Protein 4HTY (pdb70)

Foldseek 3Di:
DQVPDDPQDFQDCVLADDAAFAWFWDWLFIAGPVRHGFFFEFAEEEALLVCVVVVNLDLVLVVVRVVLVGQEYEHAHAVQSCVVCDVRSSVVSVSNVCSSSNVSNHAYEYEPEFAEAQVVFHPDPRRTDHLVVLLSVLLVVLQRCAPRRSPAEYESYQFYEHPVQVRHDADVVNLLVSVLVSVVSNCVRHVSHEYEYADYPGRAACVVCVVPPRPDGRYAYEHQCEQQPDDPVPLVVSCVGPLCSNGHAYEHAEYAADDPPDAPDDPPRHDPPVCLVVVVVSCVVNSHHYYYPHPACHDPPHQAPDPVPSHGDNVVSSSVVSPPRD

Structure (mmCIF, N/CA/C/O backbone):
data_4HTY
#
_entry.id   4HTY
#
_cell.length_a   137.771
_cell.length_b   137.771
_cell.length_c   137.771
_cell.angle_alpha   90.00
_cell.angle_beta   90.00
_cell.angle_gamma   90.00
#
_symmetry.space_group_name_H-M   'P 21 3'
#
loop_
_entity.id
_entity.type
_entity.pdbx_description
1 polymer Cellulase
2 non-polymer GLYCEROL
3 water water
#
loop_
_atom_site.group_PDB
_atom_site.id
_atom_site.type_symbol
_atom_site.label_atom_id
_atom_site.label_alt_id
_atom_site.label_comp_id
_atom_site.label_asym_id
_atom_site.label_entity_id
_atom_site.label_seq_id
_atom_site.pdbx_PDB_ins_code
_atom_site.Cartn_x
_atom_site.Cartn_y
_atom_site.Cartn_z
_atom_site.occupancy
_atom_site.B_iso_or_equiv
_atom_site.auth_seq_id
_atom_site.auth_comp_id
_atom_site.auth_asym_id
_atom_site.auth_atom_id
_atom_site.pdbx_PDB_model_num
ATOM 1 N N . GLY A 1 30 ? 100.702 44.971 104.734 1.00 75.28 34 GLY A N 1
ATOM 2 C CA . GLY A 1 30 ? 100.365 45.933 103.627 1.00 70.27 34 GLY A CA 1
ATOM 3 C C . GLY A 1 30 ? 100.858 47.396 103.854 1.00 68.83 34 GLY A C 1
ATOM 4 O O . GLY A 1 30 ? 102.032 47.756 103.603 1.00 69.53 34 GLY A O 1
ATOM 5 N N . TRP A 1 31 ? 99.924 48.277 104.269 1.00 63.48 35 TRP A N 1
ATOM 6 C CA . TRP A 1 31 ? 100.178 49.713 104.355 1.00 59.97 35 TRP A CA 1
ATOM 7 C C . TRP A 1 31 ? 101.216 50.003 105.467 1.00 61.63 35 TRP A C 1
ATOM 8 O O . TRP A 1 31 ? 101.968 50.980 105.362 1.00 61.82 35 TRP A O 1
ATOM 19 N N . TRP A 1 32 ? 101.219 49.138 106.507 1.00 60.71 36 TRP A N 1
ATOM 20 C CA . TRP A 1 32 ? 102.054 49.298 107.710 1.00 67.17 36 TRP A CA 1
ATOM 21 C C . TRP A 1 32 ? 103.512 48.835 107.446 1.00 69.45 36 TRP A C 1
ATOM 22 O O . TRP A 1 32 ? 104.372 49.077 108.299 1.00 71.29 36 TRP A O 1
ATOM 33 N N . ASN A 1 33 ? 103.764 48.222 106.275 1.00 70.35 37 ASN A N 1
ATOM 34 C CA . ASN A 1 33 ? 105.081 47.710 105.808 1.00 75.12 37 ASN A CA 1
ATOM 35 C C . ASN A 1 33 ? 105.761 48.492 104.721 1.00 76.80 37 ASN A C 1
ATOM 36 O O . ASN A 1 33 ? 106.850 48.141 104.332 1.00 78.46 37 ASN A O 1
ATOM 41 N N . ALA A 1 34 ? 105.074 49.476 104.149 1.00 77.37 38 ALA A N 1
ATOM 42 C CA . ALA A 1 34 ? 105.603 50.262 103.071 1.00 79.38 38 ALA A CA 1
ATOM 43 C C . ALA A 1 34 ? 106.824 51.071 103.606 1.00 81.51 38 ALA A C 1
ATOM 44 O O . ALA A 1 34 ? 106.854 51.438 104.818 1.00 81.39 38 ALA A O 1
ATOM 46 N N . SER A 1 35 ? 107.816 51.317 102.744 1.00 83.91 39 SER A N 1
ATOM 47 C CA . SER A 1 35 ? 108.601 52.609 102.861 1.00 87.24 39 SER A CA 1
ATOM 48 C C . SER A 1 35 ? 109.441 53.025 101.638 1.00 86.96 39 SER A C 1
ATOM 49 O O . SER A 1 35 ? 109.267 52.453 100.528 1.00 87.44 39 SER A O 1
ATOM 5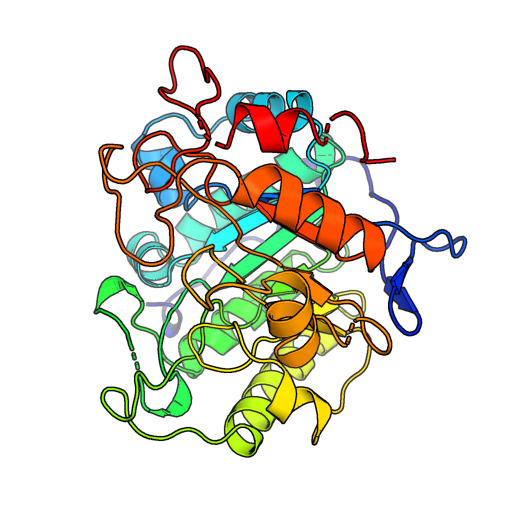2 N N . ASP A 1 36 ? 110.295 54.055 101.836 1.00 86.61 40 ASP A N 1
ATOM 53 C CA . ASP A 1 36 ? 111.029 54.689 100.721 1.00 85.30 40 ASP A CA 1
ATOM 54 C C . ASP A 1 36 ? 109.952 55.064 99.641 1.00 81.79 40 ASP A C 1
ATOM 55 O O . ASP A 1 36 ? 110.017 54.661 98.440 1.00 80.54 40 ASP A O 1
ATOM 57 N N . ILE A 1 37 ? 108.932 55.804 100.097 1.00 77.89 41 ILE A N 1
ATOM 58 C CA . ILE A 1 37 ? 107.986 56.347 99.108 1.00 73.25 41 ILE A CA 1
ATOM 59 C C . ILE A 1 37 ? 108.505 57.716 98.709 1.00 71.98 41 ILE A C 1
ATOM 60 O O . ILE A 1 37 ? 108.571 58.601 99.551 1.00 69.03 41 ILE A O 1
ATOM 65 N N . PRO A 1 38 ? 108.880 57.884 97.435 1.00 71.50 42 PRO A N 1
ATOM 66 C CA . PRO A 1 38 ? 109.371 59.208 96.962 1.00 72.59 42 PRO A CA 1
ATOM 67 C C . PRO A 1 38 ? 108.226 60.299 97.056 1.00 70.64 42 PRO A C 1
ATOM 68 O O . PRO A 1 38 ? 107.021 59.943 97.106 1.00 70.10 42 PRO A O 1
ATOM 72 N N . ALA A 1 39 ? 108.589 61.572 97.212 1.00 69.23 43 ALA A N 1
ATOM 73 C CA . ALA A 1 39 ? 107.594 62.686 97.258 1.00 67.93 43 ALA A CA 1
ATOM 74 C C . ALA A 1 39 ? 106.974 62.857 95.848 1.00 64.04 43 ALA A C 1
ATOM 75 O O . ALA A 1 39 ? 107.559 62.418 94.847 1.00 63.32 43 ALA A O 1
ATOM 77 N N . PHE A 1 40 ? 105.843 63.552 95.766 1.00 60.54 44 PHE A N 1
ATOM 78 C CA . PHE A 1 40 ? 105.280 63.858 94.474 1.00 58.29 44 PHE A CA 1
ATOM 79 C C . PHE A 1 40 ? 106.323 64.597 93.565 1.00 60.39 44 PHE A C 1
ATOM 80 O O . PHE A 1 40 ? 106.968 65.594 93.979 1.00 61.14 44 PHE A O 1
ATOM 88 N N . ASP A 1 41 ? 106.485 64.124 92.340 1.00 59.45 45 ASP A N 1
ATOM 89 C CA . ASP A 1 41 ? 107.438 64.790 91.434 1.00 61.46 45 ASP A CA 1
ATOM 90 C C . ASP A 1 41 ? 106.829 66.135 90.838 1.00 60.26 45 ASP A C 1
ATOM 91 O O . ASP A 1 41 ? 105.987 66.097 89.883 1.00 56.67 45 ASP A O 1
ATOM 96 N N . LYS A 1 42 ? 107.271 67.272 91.378 1.00 61.60 46 LYS A N 1
ATOM 97 C CA . LYS A 1 42 ? 106.726 68.581 91.050 1.00 65.46 46 LYS A CA 1
ATOM 98 C C . LYS A 1 42 ? 106.951 68.974 89.578 1.00 66.40 46 LYS A C 1
ATOM 99 O O . LYS A 1 42 ? 106.223 69.827 89.037 1.00 64.49 46 LYS A O 1
ATOM 105 N N . SER A 1 43 ? 107.911 68.351 88.900 1.00 65.90 47 SER A N 1
ATOM 106 C CA . SER A 1 43 ? 108.096 68.751 87.505 1.00 68.56 47 SER A CA 1
ATOM 107 C C . SER A 1 43 ? 106.999 68.122 86.600 1.00 67.17 47 SER A C 1
ATOM 108 O O . SER A 1 43 ? 106.940 68.421 85.416 1.00 66.06 47 SER A O 1
ATOM 111 N N . LYS A 1 44 ? 106.127 67.264 87.147 1.00 64.49 48 LYS A N 1
ATOM 112 C CA . LYS A 1 44 ? 105.040 66.704 86.315 1.00 63.72 48 LYS A CA 1
ATOM 113 C C . LYS A 1 44 ? 103.866 67.736 86.201 1.00 60.84 48 LYS A C 1
ATOM 114 O O . LYS A 1 44 ? 102.908 67.509 85.461 1.00 59.03 48 LYS A O 1
ATOM 120 N N . ILE A 1 45 ? 103.959 68.825 86.969 1.00 57.72 49 ILE A N 1
ATOM 121 C CA . ILE A 1 45 ? 102.909 69.820 87.061 1.00 59.13 49 ILE A CA 1
ATOM 122 C C . ILE A 1 45 ? 103.417 71.245 86.673 1.00 61.59 49 ILE A C 1
ATOM 123 O O . ILE A 1 45 ? 104.478 71.654 87.116 1.00 61.95 49 ILE A O 1
ATOM 128 N N . THR A 1 46 ? 102.690 71.988 85.870 1.00 58.42 50 THR A N 1
ATOM 129 C CA . THR A 1 46 ? 103.283 73.238 85.485 1.00 61.78 50 THR A CA 1
ATOM 130 C C . THR A 1 46 ? 102.325 74.397 85.647 1.00 59.58 50 THR A C 1
ATOM 131 O O . THR A 1 46 ? 102.618 75.454 85.070 1.00 60.15 50 THR A O 1
ATOM 135 N N . ARG A 1 47 ? 101.166 74.197 86.293 1.00 51.46 51 ARG A N 1
ATOM 136 C CA . ARG A 1 47 ? 100.232 75.292 86.435 1.00 50.40 51 ARG A CA 1
ATOM 137 C C . ARG A 1 47 ? 99.479 74.977 87.744 1.00 48.26 51 ARG A C 1
ATOM 138 O O . ARG A 1 47 ? 99.486 73.789 88.250 1.00 42.60 51 ARG A O 1
ATOM 146 N N . GLN A 1 48 ? 98.864 76.013 88.278 1.00 47.19 52 GLN A N 1
ATOM 147 C CA . GLN A 1 48 ? 98.086 75.877 89.523 1.00 45.67 52 GLN A CA 1
ATOM 148 C C . GLN A 1 48 ? 96.666 76.249 89.148 1.00 45.38 52 GLN A C 1
ATOM 149 O O . GLN A 1 48 ? 96.456 77.319 88.626 1.00 44.70 52 GLN A O 1
ATOM 155 N N . LEU A 1 49 ? 95.664 75.386 89.363 1.00 39.71 53 LEU A N 1
ATOM 156 C CA . LEU A 1 49 ? 94.282 75.823 89.163 1.00 40.03 53 LEU A CA 1
ATOM 157 C C . LEU A 1 49 ? 93.851 76.782 90.297 1.00 38.31 53 LEU A C 1
ATOM 158 O O . LEU A 1 49 ? 94.451 76.768 91.365 1.00 41.06 53 LEU A O 1
ATOM 163 N N . PRO A 1 50 ? 92.814 77.589 90.080 1.00 39.80 54 PRO A N 1
ATOM 164 C CA . PRO A 1 50 ? 92.230 78.422 91.167 1.00 40.71 54 PRO A CA 1
ATOM 165 C C . PRO A 1 50 ? 91.801 77.536 92.352 1.00 40.74 54 PRO A C 1
ATOM 166 O O . PRO A 1 50 ? 91.244 76.399 92.187 1.00 36.29 54 PRO A O 1
ATOM 170 N N . LEU A 1 51 ? 92.063 78.082 93.522 1.00 39.80 55 LEU A N 1
ATOM 171 C CA . LEU A 1 51 ? 91.754 77.457 94.816 1.00 42.40 55 LEU A CA 1
ATOM 172 C C . LEU A 1 51 ? 90.209 77.469 94.974 1.00 41.97 55 LEU A C 1
ATOM 173 O O . LEU A 1 51 ? 89.550 78.469 94.674 1.00 41.05 55 LEU A O 1
ATOM 178 N N . ILE A 1 52 ? 89.620 76.344 95.377 1.00 37.27 56 ILE A N 1
ATOM 179 C CA . ILE A 1 52 ? 88.183 76.317 95.563 1.00 36.96 56 ILE A CA 1
ATOM 180 C C . ILE A 1 52 ? 87.972 76.277 97.090 1.00 37.96 56 ILE A C 1
ATOM 181 O O . ILE A 1 52 ? 88.719 75.539 97.834 1.00 35.39 56 ILE A O 1
ATOM 186 N N . LYS A 1 53 ? 86.969 76.958 97.592 1.00 36.01 57 LYS A N 1
ATOM 187 C CA . LYS A 1 53 ? 86.626 76.771 98.998 1.00 37.44 57 LYS A CA 1
ATOM 188 C C . LYS A 1 53 ? 85.098 76.744 99.176 1.00 37.25 57 LYS A C 1
ATOM 189 O O . LYS A 1 53 ? 84.358 77.011 98.211 1.00 36.66 57 LYS A O 1
ATOM 195 N N . VAL A 1 54 ? 84.637 76.342 100.357 1.00 36.00 58 VAL A N 1
ATOM 196 C CA . VAL A 1 54 ? 83.217 76.360 100.627 1.00 37.43 58 VAL A CA 1
ATOM 197 C C . VAL A 1 54 ? 82.884 77.771 101.227 1.00 40.87 58 VAL A C 1
ATOM 198 O O . VAL A 1 54 ? 83.542 78.234 102.109 1.00 39.98 58 VAL A O 1
ATOM 202 N N . GLU A 1 55 ? 81.813 78.393 100.775 1.00 40.86 59 GLU A N 1
ATOM 203 C CA . GLU A 1 55 ? 81.301 79.643 101.464 1.00 46.49 59 GLU A CA 1
ATOM 204 C C . GLU A 1 55 ? 79.815 79.383 101.628 1.00 44.15 59 GLU A C 1
ATOM 205 O O . GLU A 1 55 ? 79.086 79.265 100.590 1.00 45.29 59 GLU A O 1
ATOM 211 N N . GLY A 1 56 ? 79.358 79.185 102.859 1.00 45.54 60 GLY A N 1
ATOM 212 C CA . GLY A 1 56 ? 77.898 78.887 103.157 1.00 45.89 60 GLY A CA 1
ATOM 213 C C . GLY A 1 56 ? 77.501 77.617 102.351 1.00 43.92 60 GLY A C 1
ATOM 214 O O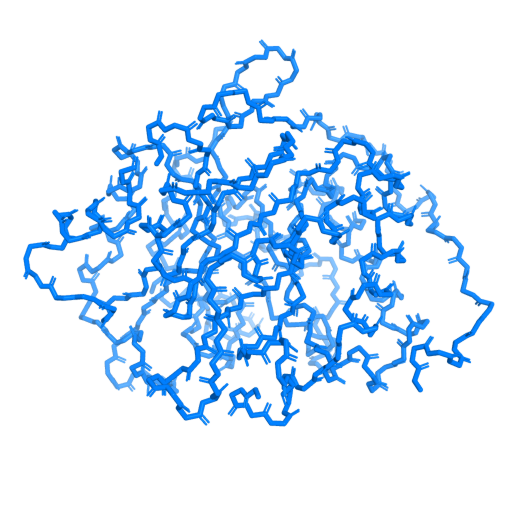 . GLY A 1 56 ? 78.129 76.525 102.569 1.00 44.32 60 GLY A O 1
ATOM 215 N N . ASN A 1 57 ? 76.502 77.681 101.486 1.00 41.03 61 ASN A N 1
ATOM 216 C CA . ASN A 1 57 ? 76.108 76.503 100.755 1.00 39.81 61 ASN A CA 1
ATOM 217 C C . ASN A 1 57 ? 76.707 76.363 99.410 1.00 38.62 61 ASN A C 1
ATOM 218 O O . ASN A 1 57 ? 76.209 75.595 98.613 1.00 38.26 61 ASN A O 1
ATOM 223 N N . ARG A 1 58 ? 77.811 77.079 99.088 1.00 35.67 62 ARG A N 1
ATOM 224 C CA . ARG A 1 58 ? 78.260 76.928 97.677 1.00 36.06 62 ARG A CA 1
ATOM 225 C C . ARG A 1 58 ? 79.757 76.647 97.688 1.00 34.44 62 ARG A C 1
ATOM 226 O O . ARG A 1 58 ? 80.458 77.051 98.644 1.00 34.88 62 ARG A O 1
ATOM 234 N N . PHE A 1 59 ? 80.256 76.115 96.571 1.00 33.21 63 PHE A N 1
ATOM 235 C CA . PHE A 1 59 ? 81.695 76.198 96.307 1.00 34.69 63 PHE A CA 1
ATOM 236 C C . PHE A 1 59 ? 82.013 77.511 95.591 1.00 34.52 63 PHE A C 1
ATOM 237 O O . PHE A 1 59 ? 81.237 77.899 94.633 1.00 34.82 63 PHE A O 1
ATOM 245 N N . VAL A 1 60 ? 83.110 78.146 95.982 1.00 34.27 64 VAL A N 1
ATOM 246 C CA . VAL A 1 60 ? 83.461 79.372 95.305 1.00 38.56 64 VAL A CA 1
ATOM 247 C C . VAL A 1 60 ? 84.956 79.425 95.021 1.00 40.95 64 VAL A C 1
ATOM 248 O O . VAL A 1 60 ? 85.772 78.710 95.685 1.00 39.84 64 VAL A O 1
ATOM 252 N N . ASP A 1 61 ? 85.330 80.181 93.995 1.00 43.73 65 ASP A N 1
ATOM 253 C CA . ASP A 1 61 ? 86.740 80.445 93.723 1.00 49.33 65 ASP A CA 1
ATOM 254 C C . ASP A 1 61 ? 87.160 81.679 94.519 1.00 53.59 65 ASP A C 1
ATOM 255 O O . ASP A 1 61 ? 86.400 82.192 95.414 1.00 54.78 65 ASP A O 1
ATOM 260 N N . GLU A 1 62 ? 88.365 82.187 94.349 1.00 60.26 66 GLU A N 1
ATOM 261 C CA . GLU A 1 62 ? 88.782 83.163 95.415 1.00 67.88 66 GLU A CA 1
ATOM 262 C C . GLU A 1 62 ? 88.326 84.616 95.096 1.00 69.99 66 GLU A C 1
ATOM 263 O O . GLU A 1 62 ? 88.391 85.453 95.994 1.00 70.95 66 GLU A O 1
ATOM 269 N N . GLN A 1 63 ? 87.748 84.862 93.893 1.00 69.28 67 GLN A N 1
ATOM 270 C CA . GLN A 1 63 ? 86.880 86.076 93.725 1.00 69.53 67 GLN A CA 1
ATOM 271 C C . GLN A 1 63 ? 85.476 85.918 94.260 1.00 66.42 67 GLN A C 1
ATOM 272 O O . GLN A 1 63 ? 84.695 86.831 94.161 1.00 66.57 67 GLN A O 1
ATOM 278 N N . GLY A 1 64 ? 85.105 84.761 94.780 1.00 60.33 68 GLY A N 1
ATOM 279 C CA . GLY A 1 64 ? 83.768 84.681 95.317 1.00 55.12 68 GLY A CA 1
ATOM 280 C C . GLY A 1 64 ? 82.712 84.198 94.280 1.00 50.34 68 GLY A C 1
ATOM 281 O O . GLY A 1 64 ? 81.566 84.040 94.658 1.00 51.54 68 GLY A O 1
ATOM 282 N N . LYS A 1 65 ? 83.096 83.870 93.049 1.00 46.13 69 LYS A N 1
ATOM 283 C CA . LYS A 1 65 ? 82.176 83.337 92.031 1.00 47.92 69 LYS A CA 1
ATOM 284 C C . LYS A 1 65 ? 81.778 81.861 92.347 1.00 43.81 69 LYS A C 1
ATOM 285 O O .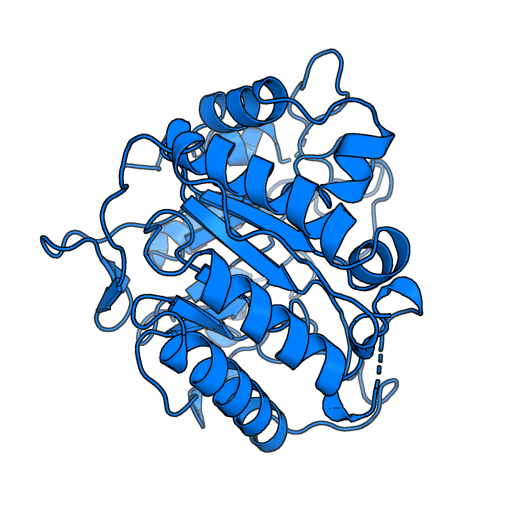 LYS A 1 65 ? 82.678 81.103 92.699 1.00 40.80 69 LYS A O 1
ATOM 291 N N . THR A 1 66 ? 80.504 81.531 92.289 1.00 38.75 70 THR A N 1
ATOM 292 C CA . THR A 1 66 ? 79.989 80.208 92.542 1.00 41.48 70 THR A CA 1
ATOM 293 C C . THR A 1 66 ? 80.462 79.268 91.488 1.00 41.51 70 THR A C 1
ATOM 294 O O . THR A 1 66 ? 80.382 79.664 90.310 1.00 39.28 70 THR A O 1
ATOM 298 N N . ILE A 1 67 ? 80.982 78.056 91.825 1.00 36.85 71 ILE A N 1
ATOM 299 C CA . ILE A 1 67 ? 81.297 77.117 90.764 1.00 39.09 71 ILE A CA 1
ATOM 300 C C . ILE A 1 67 ? 80.405 75.848 90.995 1.00 37.44 71 ILE A C 1
ATOM 301 O O . ILE A 1 67 ? 80.254 75.377 92.164 1.00 36.72 71 ILE A O 1
ATOM 306 N N . VAL A 1 68 ? 79.856 75.244 89.963 1.00 33.45 72 VAL A N 1
ATOM 307 C CA . VAL A 1 68 ? 79.087 74.022 90.135 1.00 34.49 72 VAL A CA 1
ATOM 308 C C . VAL A 1 68 ? 79.940 72.989 89.323 1.00 35.85 72 VAL A C 1
ATOM 309 O O . VAL A 1 68 ? 80.328 73.281 88.183 1.00 35.65 72 VAL A O 1
ATOM 313 N N . PHE A 1 69 ? 80.228 71.813 89.873 1.00 30.56 73 PHE A N 1
ATOM 314 C CA . PHE A 1 69 ? 81.065 70.826 89.169 1.00 29.87 73 PHE A CA 1
ATOM 315 C C . PHE A 1 69 ? 80.179 69.742 88.593 1.00 29.17 73 PHE A C 1
ATOM 316 O O . PHE A 1 69 ? 79.154 69.329 89.210 1.00 29.72 73 PHE A O 1
ATOM 324 N N . ARG A 1 70 ? 80.464 69.328 87.349 1.00 29.13 74 ARG A N 1
ATOM 325 C CA . ARG A 1 70 ? 79.695 68.233 86.795 1.00 29.64 74 ARG A CA 1
ATOM 326 C C . ARG A 1 70 ? 80.767 67.454 86.019 1.00 29.89 74 ARG A C 1
ATOM 327 O O . ARG A 1 70 ? 81.517 67.996 85.152 1.00 30.49 74 ARG A O 1
ATOM 335 N N . GLY A 1 71 ? 80.883 66.191 86.325 1.00 31.12 75 GLY A N 1
ATOM 336 C CA . GLY A 1 71 ? 82.015 65.451 85.682 1.00 29.60 75 GLY A CA 1
ATOM 337 C C . GLY A 1 71 ? 81.724 63.932 85.712 1.00 31.18 75 GLY A C 1
ATOM 338 O O . GLY A 1 71 ? 80.543 63.487 85.799 1.00 29.85 75 GLY A O 1
ATOM 339 N N . VAL A 1 72 ? 82.815 63.133 85.733 1.00 29.66 76 VAL A N 1
ATOM 340 C CA . VAL A 1 72 ? 82.605 61.695 85.649 1.00 30.42 76 VAL A CA 1
ATOM 341 C C . VAL A 1 72 ? 83.550 60.985 86.639 1.00 29.84 76 VAL A C 1
ATOM 342 O O . VAL A 1 72 ? 84.601 61.524 87.076 1.00 29.98 76 VAL A O 1
ATOM 346 N N . ASN A 1 73 ? 83.129 59.794 87.048 1.00 28.10 77 ASN A N 1
ATOM 347 C CA . ASN A 1 73 ? 83.990 58.870 87.748 1.00 29.52 77 ASN A CA 1
ATOM 348 C C . ASN A 1 73 ? 84.782 58.091 86.694 1.00 30.95 77 ASN A C 1
ATOM 349 O O . ASN A 1 73 ? 84.206 57.585 85.696 1.00 31.49 77 ASN A O 1
ATOM 354 N N . ILE A 1 74 ? 86.087 57.947 86.930 1.00 32.01 78 ILE A N 1
ATOM 355 C CA . ILE A 1 74 ? 86.803 56.954 86.140 1.00 32.81 78 ILE A CA 1
ATOM 356 C C . ILE A 1 74 ? 86.674 55.620 86.870 1.00 34.65 78 ILE A C 1
ATOM 357 O O . ILE A 1 74 ? 86.235 55.599 88.068 1.00 33.12 78 ILE A O 1
ATOM 362 N N . SER A 1 75 ? 87.079 54.484 86.207 1.00 34.55 79 SER A N 1
ATOM 363 C CA . SER A 1 75 ? 87.129 53.278 87.000 1.00 37.84 79 SER A CA 1
ATOM 364 C C . SER A 1 75 ? 88.462 53.388 87.813 1.00 38.16 79 SER A C 1
ATOM 365 O O . SER A 1 75 ? 89.306 54.346 87.707 1.00 37.54 79 SER A O 1
ATOM 368 N N . ASP A 1 76 ? 88.684 52.443 88.681 1.00 37.61 80 ASP A N 1
ATOM 369 C CA . ASP A 1 76 ? 89.958 52.487 89.440 1.00 37.08 80 ASP A CA 1
ATOM 370 C C . ASP A 1 76 ? 91.206 52.529 88.523 1.00 38.32 80 ASP A C 1
ATOM 371 O O . ASP A 1 76 ? 91.297 51.773 87.567 1.00 40.83 80 ASP A O 1
ATOM 376 N N . PRO A 1 77 ? 92.172 53.407 88.756 1.00 37.70 81 PRO A N 1
ATOM 377 C CA . PRO A 1 77 ? 93.391 53.480 87.917 1.00 41.16 81 PRO A CA 1
ATOM 378 C C . PRO A 1 77 ? 94.072 52.076 87.764 1.00 41.73 81 PRO A C 1
ATOM 379 O O . PRO A 1 77 ? 94.676 51.812 86.699 1.00 40.62 81 PRO A O 1
ATOM 383 N N . ASP A 1 78 ? 93.918 51.222 88.776 1.00 38.96 82 ASP A N 1
ATOM 384 C CA . ASP A 1 78 ? 94.496 49.848 88.713 1.00 42.26 82 ASP A CA 1
ATOM 385 C C . ASP A 1 78 ? 93.835 49.079 87.549 1.00 44.90 82 ASP A C 1
ATOM 386 O O . ASP A 1 78 ? 94.528 48.364 86.799 1.00 47.32 82 ASP A O 1
ATOM 391 N N . LYS A 1 79 ? 92.523 49.270 87.338 1.00 43.76 83 LYS A N 1
ATOM 392 C CA . LYS A 1 79 ? 91.848 48.631 86.237 1.00 44.99 83 LYS A CA 1
ATOM 393 C C . LYS A 1 79 ? 92.229 49.256 84.873 1.00 44.22 83 LYS A C 1
ATOM 394 O O . LYS A 1 79 ? 92.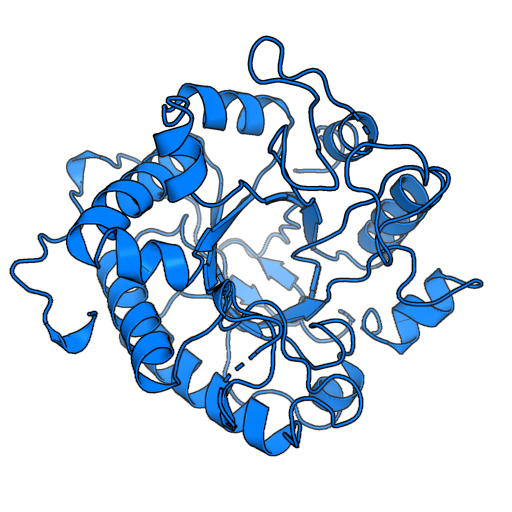464 48.520 83.869 1.00 45.15 83 LYS A O 1
ATOM 400 N N . ILE A 1 80 ? 92.280 50.577 84.788 1.00 40.27 84 ILE A N 1
ATOM 401 C CA . ILE A 1 80 ? 92.619 51.200 83.517 1.00 41.45 84 ILE A CA 1
ATOM 402 C C . ILE A 1 80 ? 94.045 50.735 83.063 1.00 43.51 84 ILE A C 1
ATOM 403 O O . ILE A 1 80 ? 94.321 50.524 81.878 1.00 43.12 84 ILE A O 1
ATOM 408 N N . ASP A 1 81 ? 94.969 50.679 84.028 1.00 44.62 85 ASP A N 1
ATOM 409 C CA . ASP A 1 81 ? 96.321 50.206 83.736 1.00 47.00 85 ASP A CA 1
ATOM 410 C C . ASP A 1 81 ? 96.378 48.701 83.264 1.00 49.15 85 ASP A C 1
ATOM 411 O O . ASP A 1 81 ? 97.075 48.382 82.279 1.00 51.98 85 ASP A O 1
ATOM 416 N N . LYS A 1 82 ? 95.650 47.807 83.929 1.00 48.35 86 LYS A N 1
ATOM 417 C CA . LYS A 1 82 ? 95.551 46.403 83.466 1.00 51.14 86 LYS A CA 1
ATOM 418 C C . LYS A 1 82 ? 94.874 46.317 82.116 1.00 52.68 86 LYS A C 1
ATOM 419 O O . LYS A 1 82 ? 95.204 45.425 81.346 1.00 52.28 86 LYS A O 1
ATOM 425 N N . ASP A 1 83 ? 94.028 47.290 81.738 1.00 48.19 87 ASP A N 1
ATOM 426 C CA . ASP A 1 83 ? 93.464 47.288 80.386 1.00 48.49 87 ASP A CA 1
ATOM 427 C C . ASP A 1 83 ? 94.460 47.891 79.382 1.00 49.76 87 ASP A C 1
ATOM 428 O O . ASP A 1 83 ? 94.108 47.982 78.239 1.00 50.12 87 ASP A O 1
ATOM 433 N N . LYS A 1 84 ? 95.618 48.400 79.803 1.00 49.25 88 LYS A N 1
ATOM 434 C CA . LYS A 1 84 ? 96.586 49.034 78.889 1.00 52.37 88 LYS A CA 1
ATOM 435 C C . LYS A 1 84 ? 95.992 50.293 78.279 1.00 50.85 88 LYS A C 1
ATOM 436 O O . LYS A 1 84 ? 96.272 50.608 77.093 1.00 49.17 88 LYS A O 1
ATOM 442 N N . ARG A 1 85 ? 95.177 51.019 79.043 1.00 46.97 89 ARG A N 1
ATOM 443 C CA . ARG A 1 85 ? 94.594 52.268 78.523 1.00 45.32 89 ARG A CA 1
ATOM 444 C C . ARG A 1 85 ? 94.982 53.427 79.388 1.00 45.45 89 ARG A C 1
ATOM 445 O O . ARG A 1 85 ? 94.434 54.564 79.277 1.00 43.47 89 ARG A O 1
ATOM 453 N N . PHE A 1 86 ? 95.953 53.202 80.246 1.00 44.13 90 PHE A N 1
ATOM 454 C CA . PHE A 1 86 ? 96.354 54.244 81.241 1.00 46.42 90 PHE A CA 1
ATOM 455 C C . PHE A 1 86 ? 97.286 55.248 80.584 1.00 47.92 90 PHE A C 1
ATOM 456 O O . PHE A 1 86 ? 98.497 55.100 80.653 1.00 47.10 90 PHE A O 1
ATOM 464 N N . SER A 1 87 ? 96.749 56.233 79.859 1.00 45.69 91 SER A N 1
ATOM 465 C CA . SER A 1 87 ? 97.615 57.202 79.190 1.00 47.35 91 SER A CA 1
ATOM 466 C C . SER A 1 87 ? 96.812 58.526 79.179 1.00 45.75 91 SER A C 1
ATOM 467 O O . SER A 1 87 ? 95.613 58.560 79.517 1.00 41.79 91 SER A O 1
ATOM 470 N N . LYS A 1 88 ? 97.466 59.630 78.900 1.00 44.16 92 LYS A N 1
ATOM 471 C CA . LYS A 1 88 ? 96.816 60.943 78.977 1.00 45.53 92 LYS A CA 1
ATOM 472 C C . LYS A 1 88 ? 95.676 60.997 77.990 1.00 43.97 92 LYS A C 1
ATOM 473 O O . LYS A 1 88 ? 94.689 61.704 78.225 1.00 42.16 92 LYS A O 1
ATOM 479 N N . LYS A 1 89 ? 95.752 60.265 76.903 1.00 41.86 93 LYS A N 1
ATOM 480 C CA . LYS A 1 89 ? 94.627 60.345 75.973 1.00 46.49 93 LYS A CA 1
ATOM 481 C C . LYS A 1 89 ? 93.217 59.858 76.443 1.00 43.14 93 LYS A C 1
ATOM 482 O O . LYS A 1 89 ? 92.181 60.401 76.019 1.00 40.37 93 LYS A O 1
ATOM 488 N N . HIS A 1 90 ? 93.186 58.972 77.429 1.00 39.51 94 HIS A N 1
ATOM 489 C CA . HIS A 1 90 ? 91.884 58.582 78.039 1.00 39.28 94 HIS A CA 1
ATOM 490 C C . HIS A 1 90 ? 91.329 59.800 78.746 1.00 37.85 94 HIS A C 1
ATOM 491 O O . HIS A 1 90 ? 90.104 60.034 78.691 1.00 39.33 94 HIS A O 1
ATOM 498 N N . PHE A 1 91 ? 92.162 60.573 79.470 1.00 37.82 95 PHE A N 1
ATOM 499 C CA . PHE A 1 91 ? 91.679 61.775 80.197 1.00 37.11 95 PHE A CA 1
ATOM 500 C C . PHE A 1 91 ? 91.369 62.937 79.231 1.00 38.26 95 PHE A C 1
ATOM 501 O O . PHE A 1 91 ? 90.520 63.783 79.489 1.00 35.54 95 PHE A O 1
ATOM 509 N N . GLU A 1 92 ? 92.076 62.986 78.084 1.00 35.69 96 GLU A N 1
ATOM 510 C CA . GLU A 1 92 ? 91.687 64.046 77.089 1.00 37.46 96 GLU A CA 1
ATOM 511 C C . GLU A 1 92 ? 90.301 63.745 76.523 1.00 36.85 96 GLU A C 1
ATOM 512 O O . GLU A 1 92 ? 89.557 64.686 76.182 1.00 36.56 96 GLU A O 1
ATOM 518 N N . VAL A 1 93 ? 89.904 62.472 76.439 1.00 35.81 97 VAL A N 1
ATOM 519 C CA . VAL A 1 93 ? 88.514 62.224 75.971 1.00 35.89 97 VAL A CA 1
ATOM 520 C C . VAL A 1 93 ? 87.566 62.791 77.009 1.00 34.12 97 VAL A C 1
ATOM 521 O O . VAL A 1 93 ? 86.566 63.407 76.686 1.00 35.26 97 VAL A O 1
ATOM 525 N N . ILE A 1 94 ? 87.905 62.660 78.324 1.00 34.59 98 ILE A N 1
ATOM 526 C CA . ILE A 1 94 ? 86.973 63.213 79.383 1.00 33.82 98 ILE A CA 1
ATOM 527 C C . ILE A 1 94 ? 86.877 64.732 79.187 1.00 33.61 98 ILE A C 1
ATOM 528 O O . ILE A 1 94 ? 85.836 65.358 79.365 1.00 33.36 98 ILE A O 1
ATOM 533 N N . ARG A 1 95 ? 88.020 65.355 78.929 1.00 31.55 99 ARG A N 1
ATOM 534 C CA . ARG A 1 95 ? 87.999 66.818 78.762 1.00 34.37 99 ARG A CA 1
ATOM 535 C C . ARG A 1 95 ? 87.114 67.183 77.559 1.00 35.26 99 ARG A C 1
ATOM 536 O O . ARG A 1 95 ? 86.342 68.200 77.581 1.00 34.61 99 ARG A O 1
ATOM 544 N N . SER A 1 96 ? 87.173 66.377 76.490 1.00 33.86 100 SER A N 1
ATOM 545 C CA . SER A 1 96 ? 86.302 66.707 75.349 1.00 34.43 100 SER A CA 1
ATOM 546 C C . SER A 1 96 ? 84.815 66.482 75.608 1.00 36.22 100 SER A C 1
ATOM 547 O O . SER A 1 96 ? 83.995 66.980 74.873 1.00 35.27 100 SER A O 1
ATOM 550 N N . TRP A 1 97 ? 84.430 65.739 76.662 1.00 31.79 101 TRP A N 1
ATOM 551 C CA . TRP A 1 97 ? 83.018 65.627 76.977 1.00 33.15 101 TRP A CA 1
ATOM 552 C C . TRP A 1 97 ? 82.587 66.824 77.909 1.00 35.77 101 TRP A C 1
ATOM 553 O O . TRP A 1 97 ? 81.437 66.852 78.363 1.00 36.80 101 TRP A O 1
ATOM 564 N N . GLY A 1 98 ? 83.466 67.746 78.225 1.00 35.52 102 GLY A N 1
ATOM 565 C CA . GLY A 1 98 ? 82.980 68.961 78.938 1.00 34.08 102 GLY A CA 1
ATOM 566 C C . GLY A 1 98 ? 83.165 68.852 80.495 1.00 34.96 102 GLY A C 1
ATOM 567 O O . GLY A 1 98 ? 82.746 69.791 81.223 1.00 34.56 102 GLY A O 1
ATOM 568 N N . ALA A 1 99 ? 83.643 67.704 81.014 1.00 34.06 103 ALA A N 1
ATOM 569 C CA . ALA A 1 99 ? 83.688 67.493 82.495 1.00 32.69 103 ALA A CA 1
ATOM 570 C C . ALA A 1 99 ? 84.616 68.570 83.107 1.00 34.27 103 ALA A C 1
ATOM 571 O O . ALA A 1 99 ? 85.715 68.867 82.544 1.00 34.80 103 ALA A O 1
ATOM 573 N N . ASN A 1 100 ? 84.302 69.045 84.316 1.00 33.03 104 ASN A N 1
ATOM 574 C CA . ASN A 1 100 ? 85.285 69.955 84.936 1.00 31.58 104 ASN A CA 1
ATOM 575 C C . ASN A 1 100 ? 85.787 69.299 86.256 1.00 31.24 104 ASN A C 1
ATOM 576 O O . ASN A 1 100 ? 86.538 69.939 87.010 1.00 30.35 104 ASN A O 1
ATOM 581 N N . VAL A 1 101 ? 85.399 68.025 86.509 1.00 30.73 105 VAL A N 1
ATOM 582 C CA . VAL A 1 101 ? 85.925 67.316 87.668 1.00 30.11 105 VAL A CA 1
ATOM 583 C C . VAL A 1 101 ? 85.966 65.829 87.326 1.00 28.87 105 VAL A C 1
ATOM 584 O O . VAL A 1 101 ? 85.115 65.317 86.501 1.00 29.81 105 VAL A O 1
ATOM 588 N N . VAL A 1 102 ? 86.914 65.083 87.926 1.00 27.25 106 VAL A N 1
ATOM 589 C CA . VAL A 1 102 ? 86.905 63.630 87.739 1.00 27.74 106 VAL A CA 1
ATOM 590 C C . VAL A 1 102 ? 87.048 63.008 89.163 1.00 28.77 106 VAL A C 1
ATOM 591 O O . VAL A 1 102 ? 87.901 63.452 89.966 1.00 28.47 106 VAL A O 1
ATOM 595 N N . ARG A 1 103 ? 86.266 61.985 89.429 1.00 27.48 107 ARG A N 1
ATOM 596 C CA . ARG A 1 103 ? 86.376 61.354 90.736 1.00 27.66 107 ARG A CA 1
ATOM 597 C C . ARG A 1 103 ? 87.151 60.040 90.493 1.00 27.97 107 ARG A C 1
ATOM 598 O O . ARG A 1 103 ? 86.878 59.292 89.534 1.00 29.76 107 ARG A O 1
ATOM 606 N N . VAL A 1 104 ? 88.065 59.778 91.415 1.00 29.10 108 VAL A N 1
ATOM 607 C CA . VAL A 1 104 ? 88.980 58.628 91.255 1.00 29.96 108 VAL A CA 1
ATOM 608 C C . VAL A 1 104 ? 88.657 57.625 92.407 1.00 30.82 108 VAL A C 1
ATOM 609 O O . VAL A 1 104 ? 88.975 57.888 93.543 1.00 32.62 108 VAL A O 1
ATOM 613 N N . PRO A 1 105 ? 88.022 56.504 92.092 1.00 32.25 109 PRO A N 1
ATOM 614 C CA . PRO A 1 105 ? 87.604 55.622 93.208 1.00 34.48 109 PRO A CA 1
ATOM 615 C C . PRO A 1 105 ? 88.747 54.659 93.520 1.00 36.44 109 PRO A C 1
ATOM 616 O O . PRO A 1 105 ? 88.808 53.625 92.818 1.00 42.05 109 PRO A O 1
ATOM 620 N N . VAL A 1 106 ? 89.495 54.871 94.621 1.00 31.85 110 VAL A N 1
ATOM 621 C CA . VAL A 1 106 ? 90.588 54.003 95.013 1.00 32.34 110 VAL A CA 1
ATOM 622 C C . VAL A 1 106 ? 89.950 52.856 95.753 1.00 33.25 110 VAL A C 1
ATOM 623 O O . VAL A 1 106 ? 89.432 53.055 96.902 1.00 31.54 110 VAL A O 1
ATOM 627 N N . HIS A 1 107 ? 90.038 51.638 95.220 1.00 33.09 111 HIS A N 1
ATOM 628 C CA . HIS A 1 107 ? 89.427 50.503 95.961 1.00 36.23 111 HIS A CA 1
ATOM 629 C C . HIS A 1 107 ? 90.485 49.936 96.906 1.00 35.40 111 HIS A C 1
ATOM 630 O O . HIS A 1 107 ? 91.648 49.805 96.530 1.00 35.12 111 HIS A O 1
ATOM 637 N N . PRO A 1 108 ? 90.090 49.599 98.089 1.00 35.62 112 PRO A N 1
ATOM 638 C CA . PRO A 1 108 ? 91.089 49.168 99.105 1.00 36.96 112 PRO A CA 1
ATOM 639 C C . PRO A 1 108 ? 91.766 47.902 98.612 1.00 38.97 112 PRO A C 1
ATOM 640 O O . PRO A 1 108 ? 92.904 47.675 98.882 1.00 36.58 112 PRO A O 1
ATOM 644 N N . ARG A 1 109 ? 91.073 47.099 97.824 1.00 39.19 113 ARG A N 1
ATOM 645 C CA . ARG A 1 109 ? 91.735 45.895 97.394 1.00 43.26 113 ARG A CA 1
ATOM 646 C C . ARG A 1 109 ? 92.849 46.183 96.375 1.00 42.06 113 ARG A C 1
ATOM 647 O O . ARG A 1 109 ? 93.903 45.555 96.360 1.00 41.83 113 ARG A O 1
ATOM 655 N N . ALA A 1 110 ? 92.642 47.152 95.495 1.00 40.00 114 ALA A N 1
ATOM 656 C CA . ALA A 1 110 ? 93.753 47.521 94.570 1.00 39.49 114 ALA A CA 1
ATOM 657 C C . ALA A 1 110 ? 94.894 48.239 95.299 1.00 37.98 114 ALA A C 1
ATOM 658 O O . ALA A 1 110 ? 96.083 48.037 94.990 1.00 40.90 114 ALA A O 1
ATOM 660 N N . TRP A 1 111 ? 94.577 49.047 96.315 1.00 36.75 115 TRP A N 1
ATOM 661 C CA . TRP A 1 111 ? 95.585 49.711 97.096 1.00 36.98 115 TRP A CA 1
ATOM 662 C C . TRP A 1 111 ? 96.462 48.589 97.775 1.00 41.09 115 TRP A C 1
ATOM 663 O O . TRP A 1 111 ? 97.680 48.717 97.791 1.00 43.15 115 TRP A O 1
ATOM 674 N N . LYS A 1 112 ? 95.854 47.524 98.282 1.00 42.19 116 LYS A N 1
ATOM 675 C CA . LYS A 1 112 ? 96.684 46.399 98.884 1.00 45.08 116 LYS A CA 1
ATOM 676 C C . LYS A 1 112 ? 97.424 45.607 97.829 1.00 47.15 116 LYS A C 1
ATOM 677 O O . LYS A 1 112 ? 98.540 45.248 97.998 1.00 48.59 116 LYS A O 1
ATOM 683 N N . GLU A 1 113 ? 96.800 45.325 96.693 1.00 45.98 117 GLU A N 1
ATOM 684 C CA . GLU A 1 113 ? 97.467 44.467 95.758 1.00 51.64 117 GLU A CA 1
ATOM 685 C C . GLU A 1 113 ? 98.625 45.184 94.957 1.00 51.70 117 GLU A C 1
ATOM 686 O O . GLU A 1 113 ? 99.668 44.573 94.722 1.00 48.47 117 GLU A O 1
ATOM 692 N N . ARG A 1 114 ? 98.510 46.490 94.657 1.00 45.05 118 ARG A N 1
ATOM 693 C CA . ARG A 1 114 ? 99.672 47.179 94.061 1.00 46.99 118 ARG A CA 1
ATOM 694 C C . ARG A 1 114 ? 100.617 47.555 95.150 1.00 46.96 118 ARG A C 1
ATOM 695 O O . ARG A 1 114 ? 101.795 47.792 94.875 1.00 47.33 118 ARG A O 1
ATOM 703 N N . GLY A 1 115 ? 100.104 47.751 96.377 1.00 44.67 119 GLY A N 1
ATOM 704 C CA . GLY A 1 115 ? 101.017 48.251 97.442 1.00 44.38 119 GLY A CA 1
ATOM 705 C C . GLY A 1 115 ? 100.998 49.760 97.410 1.00 44.62 119 GLY A C 1
ATOM 706 O O . GLY A 1 115 ? 100.638 50.399 96.374 1.00 44.08 119 GLY A O 1
ATOM 707 N N . VAL A 1 116 ? 101.432 50.386 98.497 1.00 44.20 120 VAL A N 1
ATOM 708 C CA . VAL A 1 116 ? 101.333 51.839 98.601 1.00 45.05 120 VAL A CA 1
ATOM 709 C C . VAL A 1 116 ? 102.201 52.487 97.497 1.00 46.53 120 VAL A C 1
ATOM 710 O O . VAL A 1 116 ? 101.804 53.433 96.773 1.00 41.18 120 VAL A O 1
ATOM 714 N N . LYS A 1 117 ? 103.433 52.021 97.362 1.00 45.62 121 LYS A N 1
ATOM 715 C CA . LYS A 1 117 ? 104.326 52.718 96.432 1.00 46.16 121 LYS A CA 1
ATOM 716 C C . LYS A 1 117 ? 103.833 52.520 94.986 1.00 45.30 121 LYS A C 1
ATOM 717 O O . LYS A 1 117 ? 103.777 53.505 94.214 1.00 46.22 121 LYS A O 1
ATOM 723 N N . GLY A 1 118 ? 103.437 51.312 94.607 1.00 44.47 122 GLY A N 1
ATOM 724 C CA . GLY A 1 118 ? 102.965 51.046 93.186 1.00 44.21 122 GLY A CA 1
ATOM 725 C C . GLY A 1 118 ? 101.639 51.812 92.925 1.00 43.22 122 GLY A C 1
ATOM 726 O O . GLY A 1 118 ? 101.414 52.380 91.822 1.00 43.65 122 GLY A O 1
ATOM 727 N N . TYR A 1 119 ? 100.758 51.942 93.957 1.00 40.16 123 TYR A N 1
ATOM 728 C CA . TYR A 1 119 ? 99.470 52.596 93.669 1.00 38.23 123 TYR A CA 1
ATOM 729 C C . TYR A 1 119 ? 99.695 54.127 93.574 1.00 39.68 123 TYR A C 1
ATOM 730 O O . TYR A 1 119 ? 99.125 54.783 92.708 1.00 40.20 123 TYR A O 1
ATOM 739 N N . LEU A 1 120 ? 100.505 54.705 94.467 1.00 39.51 124 LEU A N 1
ATOM 740 C CA . LEU A 1 120 ? 100.834 56.128 94.331 1.00 41.65 124 LEU A CA 1
ATOM 741 C C . LEU A 1 120 ? 101.530 56.494 93.028 1.00 44.34 124 LEU A C 1
ATOM 742 O O . LEU A 1 120 ? 101.367 57.648 92.531 1.00 43.59 124 LEU A O 1
ATOM 747 N N . GLU A 1 121 ? 102.317 55.619 92.450 1.00 45.68 125 GLU A N 1
ATOM 748 C CA . GLU A 1 121 ? 102.790 55.866 91.054 1.00 48.32 125 GLU A CA 1
ATOM 749 C C . GLU A 1 121 ? 101.626 56.101 90.053 1.00 47.95 125 GLU A C 1
ATOM 750 O O . GLU A 1 121 ? 101.721 57.030 89.159 1.00 46.38 125 GLU A O 1
ATOM 756 N N . LEU A 1 122 ? 100.544 55.344 90.192 1.00 41.04 126 LEU A N 1
ATOM 757 C CA . LEU A 1 122 ? 99.427 55.533 89.244 1.00 40.29 126 LEU A CA 1
ATOM 758 C C . LEU A 1 122 ? 98.669 56.827 89.684 1.00 38.95 126 LEU A C 1
ATOM 759 O O . LEU A 1 122 ? 98.291 57.654 88.822 1.00 38.47 126 LEU A O 1
ATOM 764 N N . LEU A 1 123 ? 98.417 56.978 91.006 1.00 36.04 127 LEU A N 1
ATOM 765 C CA . LEU A 1 123 ? 97.591 58.088 91.421 1.00 36.21 127 LEU A CA 1
ATOM 766 C C . LEU A 1 123 ? 98.278 59.455 91.136 1.00 37.28 127 LEU A C 1
ATOM 767 O O . LEU A 1 123 ? 97.626 60.446 90.745 1.00 36.31 127 LEU A O 1
ATOM 772 N N . ASP A 1 124 ? 99.608 59.533 91.297 1.00 36.66 128 ASP A N 1
ATOM 773 C CA . ASP A 1 124 ? 100.300 60.762 90.966 1.00 38.87 128 ASP A CA 1
ATOM 774 C C . ASP A 1 124 ? 100.171 61.101 89.451 1.00 39.86 128 ASP A C 1
ATOM 775 O O . ASP A 1 124 ? 100.089 62.307 89.086 1.00 39.76 128 ASP A O 1
ATOM 780 N N . GLN A 1 125 ? 100.124 60.089 88.571 1.00 39.84 129 GLN A N 1
ATOM 781 C CA . GLN A 1 125 ? 99.959 60.421 87.133 1.00 41.45 129 GLN A CA 1
ATOM 782 C C . GLN A 1 125 ? 98.534 60.923 86.843 1.00 40.14 129 GLN A C 1
ATOM 783 O O . GLN A 1 125 ? 98.365 61.834 86.041 1.00 38.02 129 GLN A O 1
ATOM 789 N N . VAL A 1 126 ? 97.499 60.337 87.481 1.00 36.76 130 VAL A N 1
ATOM 790 C CA . VAL A 1 126 ? 96.109 60.857 87.284 1.00 37.00 130 VAL A CA 1
ATOM 791 C C . VAL A 1 126 ? 96.037 62.267 87.781 1.00 37.70 130 VAL A C 1
ATOM 792 O O . VAL A 1 126 ? 95.488 63.159 87.148 1.00 35.74 130 VAL A O 1
ATOM 796 N N . VAL A 1 127 ? 96.591 62.524 88.953 1.00 34.46 131 VAL A N 1
ATOM 797 C CA . VAL A 1 127 ? 96.542 63.928 89.450 1.00 37.82 131 VAL A CA 1
ATOM 798 C C . VAL A 1 127 ? 97.277 64.906 88.498 1.00 38.37 131 VAL A C 1
ATOM 799 O O . VAL A 1 127 ? 96.730 65.990 88.181 1.00 38.40 131 VAL A O 1
ATOM 803 N N . ALA A 1 128 ? 98.456 64.505 87.996 1.00 38.15 132 ALA A N 1
ATOM 804 C CA . ALA A 1 128 ? 99.181 65.432 87.111 1.00 40.32 132 ALA A CA 1
ATOM 805 C C . ALA A 1 128 ? 98.425 65.583 85.777 1.00 40.36 132 ALA A C 1
ATOM 806 O O . ALA A 1 128 ? 98.393 66.698 85.187 1.00 43.37 132 ALA A O 1
ATOM 808 N N . TRP A 1 129 ? 97.853 64.498 85.222 1.00 38.39 133 TRP A N 1
ATOM 809 C CA . TRP A 1 129 ? 97.104 64.673 83.929 1.00 38.20 133 TRP A CA 1
ATOM 810 C C . TRP A 1 129 ? 95.882 65.577 84.104 1.00 38.67 133 TRP A C 1
ATOM 811 O O . TRP A 1 129 ? 95.628 66.469 83.276 1.00 37.77 133 TRP A O 1
ATOM 822 N N . ASN A 1 130 ? 95.055 65.310 85.115 1.00 34.97 134 ASN A N 1
ATOM 823 C CA . ASN A 1 130 ? 93.896 66.188 85.345 1.00 35.27 134 ASN A CA 1
ATOM 824 C C . ASN A 1 130 ? 94.325 67.628 85.550 1.00 35.53 134 ASN A C 1
ATOM 825 O O . ASN A 1 130 ? 93.693 68.534 85.005 1.00 36.69 134 ASN A O 1
ATOM 830 N N . ASN A 1 131 ? 95.342 67.835 86.374 1.00 35.88 135 ASN A N 1
ATOM 831 C CA . ASN A 1 131 ? 95.828 69.192 86.669 1.00 37.55 135 ASN A CA 1
ATOM 832 C C . ASN A 1 131 ? 96.204 69.927 85.320 1.00 41.46 135 ASN A C 1
ATOM 833 O O . ASN A 1 131 ? 95.747 71.055 85.064 1.00 39.68 135 ASN A O 1
ATOM 838 N N . GLU A 1 132 ? 96.977 69.277 84.440 1.00 40.21 136 GLU A N 1
ATOM 839 C CA . GLU A 1 132 ? 97.411 69.911 83.147 1.00 43.61 136 GLU A CA 1
ATOM 840 C C . GLU A 1 132 ? 96.210 70.131 82.202 1.00 44.66 136 GLU A C 1
ATOM 841 O O . GLU A 1 132 ? 96.218 71.084 81.387 1.00 45.43 136 GLU A O 1
ATOM 847 N N . LEU A 1 133 ? 95.139 69.317 82.322 1.00 40.67 137 LEU A N 1
ATOM 848 C CA . LEU A 1 133 ? 93.955 69.480 81.535 1.00 40.00 137 LEU A CA 1
ATOM 849 C C . LEU A 1 133 ? 93.000 70.534 82.099 1.00 39.05 137 LEU A C 1
ATOM 850 O O . LEU A 1 133 ? 91.882 70.692 81.494 1.00 39.62 137 LEU A O 1
ATOM 855 N N . GLY A 1 134 ? 93.290 71.071 83.293 1.00 37.62 138 GLY A N 1
ATOM 856 C CA . GLY A 1 134 ? 92.368 72.098 83.851 1.00 37.03 138 GLY A CA 1
ATOM 857 C C . GLY A 1 134 ? 91.220 71.438 84.619 1.00 37.99 138 GLY A C 1
ATOM 858 O O . GLY A 1 134 ? 90.195 72.061 84.844 1.00 38.06 138 GLY A O 1
ATOM 859 N N . ILE A 1 135 ? 91.337 70.199 85.062 1.00 33.91 139 ILE A N 1
ATOM 860 C CA . ILE A 1 135 ? 90.128 69.520 85.619 1.00 34.02 139 ILE A CA 1
ATOM 861 C C . ILE A 1 135 ? 90.419 69.206 87.109 1.00 34.32 139 ILE A C 1
ATOM 862 O O . ILE A 1 135 ? 91.549 68.834 87.430 1.00 32.70 139 ILE A O 1
ATOM 867 N N . TYR A 1 136 ? 89.476 69.378 87.991 1.00 31.61 140 TYR A N 1
ATOM 868 C CA . TYR A 1 136 ? 89.691 69.134 89.410 1.00 31.43 140 TYR A CA 1
ATOM 869 C C . TYR A 1 136 ? 89.526 67.647 89.712 1.00 32.30 140 TYR A C 1
ATOM 870 O O . TYR A 1 136 ? 88.851 66.917 88.948 1.00 32.34 140 TYR A O 1
ATOM 879 N N . THR A 1 137 ? 90.144 67.194 90.803 1.00 30.33 141 THR A N 1
ATOM 880 C CA . THR A 1 137 ? 90.144 65.759 91.138 1.00 32.42 141 THR A CA 1
ATOM 881 C C . THR A 1 137 ? 89.393 65.613 92.469 1.00 31.69 141 THR A C 1
ATOM 882 O O . THR A 1 137 ? 89.641 66.387 93.405 1.00 33.13 141 THR A O 1
ATOM 886 N N . ILE A 1 138 ? 88.526 64.598 92.553 1.00 31.04 142 ILE A N 1
ATOM 887 C CA . ILE A 1 138 ? 88.015 64.085 93.850 1.00 28.02 142 ILE A CA 1
ATOM 888 C C . ILE A 1 138 ? 88.715 62.744 94.129 1.00 30.16 142 ILE A C 1
ATOM 889 O O . ILE A 1 138 ? 88.623 61.783 93.329 1.00 30.80 142 ILE A O 1
ATOM 894 N N . LEU A 1 139 ? 89.436 62.658 95.248 1.00 28.15 143 LEU A N 1
ATOM 895 C CA . LEU A 1 139 ? 89.953 61.349 95.646 1.00 29.14 143 LEU A CA 1
ATOM 896 C C . LEU A 1 139 ? 88.902 60.684 96.544 1.00 29.64 143 LEU A C 1
ATOM 897 O O . LEU A 1 139 ? 88.387 61.271 97.478 1.00 31.91 143 LEU A O 1
ATOM 902 N N . ASP A 1 140 ? 88.530 59.458 96.184 1.00 30.98 144 ASP A N 1
ATOM 903 C CA . ASP A 1 140 ? 87.409 58.748 96.826 1.00 30.75 144 ASP A CA 1
ATOM 904 C C . ASP A 1 140 ? 88.034 57.432 97.404 1.00 33.09 144 ASP A C 1
ATOM 905 O O . ASP A 1 140 ? 88.526 56.607 96.646 1.00 32.23 144 ASP A O 1
ATOM 910 N N . TRP A 1 141 ? 87.893 57.194 98.718 1.00 30.43 145 TRP A N 1
ATOM 911 C CA . TRP A 1 141 ? 88.355 55.850 99.287 1.00 30.17 145 TRP A CA 1
ATOM 912 C C . TRP A 1 141 ? 87.163 54.948 99.153 1.00 31.57 145 TRP A C 1
ATOM 913 O O . TRP A 1 141 ? 86.127 55.145 99.834 1.00 31.13 145 TRP A O 1
ATOM 924 N N . HIS A 1 142 ? 87.240 54.057 98.174 1.00 30.90 146 HIS A N 1
ATOM 925 C CA . HIS A 1 142 ? 86.004 53.523 97.648 1.00 30.71 146 HIS A CA 1
ATOM 926 C C . HIS A 1 142 ? 85.605 52.183 98.318 1.00 33.20 146 HIS A C 1
ATOM 927 O O . HIS A 1 142 ? 85.881 51.123 97.793 1.00 34.81 146 HIS A O 1
ATOM 934 N N . SER A 1 143 ? 85.004 52.254 99.473 1.00 34.20 147 SER A N 1
ATOM 935 C CA . SER A 1 143 ? 84.591 51.056 100.236 1.00 34.02 147 SER A CA 1
ATOM 936 C C . SER A 1 143 ? 83.067 51.223 100.469 1.00 35.26 147 SER A C 1
ATOM 937 O O . SER A 1 143 ? 82.491 52.291 100.267 1.00 34.44 147 SER A O 1
ATOM 940 N N . ILE A 1 144 ? 82.368 50.143 100.813 1.00 33.53 148 ILE A N 1
ATOM 941 C CA . ILE A 1 144 ? 80.926 50.199 100.997 1.00 33.57 148 ILE A CA 1
ATOM 942 C C . ILE A 1 144 ? 80.656 49.295 102.266 1.00 33.36 148 ILE A C 1
ATOM 943 O O . ILE A 1 144 ? 81.026 48.079 102.229 1.00 33.86 148 ILE A O 1
ATOM 948 N N . GLY A 1 145 ? 79.988 49.870 103.293 1.00 32.70 149 GLY A N 1
ATOM 949 C CA . GLY A 1 145 ? 79.645 49.049 104.462 1.00 33.31 149 GLY A CA 1
ATOM 950 C C . GLY A 1 145 ? 79.860 49.881 105.716 1.00 34.43 149 GLY A C 1
ATOM 951 O O . GLY A 1 145 ? 79.594 51.117 105.745 1.00 33.15 149 GLY A O 1
ATOM 952 N N . ASN A 1 146 ? 80.196 49.188 106.788 1.00 32.69 150 ASN A N 1
ATOM 953 C CA . ASN A 1 146 ? 80.077 49.774 108.100 1.00 33.69 150 ASN A CA 1
ATOM 954 C C . ASN A 1 146 ? 81.532 49.683 108.614 1.00 36.85 150 ASN A C 1
ATOM 955 O O . ASN A 1 146 ? 82.024 48.589 109.114 1.00 35.93 150 ASN A O 1
ATOM 960 N N . LEU A 1 147 ? 82.286 50.757 108.449 1.00 34.63 151 LEU A N 1
ATOM 961 C CA . LEU A 1 147 ? 83.717 50.739 108.789 1.00 36.09 151 LEU A CA 1
ATOM 962 C C . LEU A 1 147 ? 84.012 50.571 110.249 1.00 40.35 151 LEU A C 1
ATOM 963 O O . LEU A 1 147 ? 84.915 49.833 110.625 1.00 41.83 151 LEU A O 1
ATOM 968 N N . LYS A 1 148 ? 83.115 51.081 111.068 1.00 43.24 152 LYS A N 1
ATOM 969 C CA . LYS A 1 148 ? 83.299 50.963 112.530 1.00 44.67 152 LYS A CA 1
ATOM 970 C C . LYS A 1 148 ? 83.262 49.482 113.003 1.00 47.61 152 LYS A C 1
ATOM 971 O O . LYS A 1 148 ? 84.079 49.095 113.853 1.00 46.91 152 LYS A O 1
ATOM 977 N N . SER A 1 149 ? 82.382 48.621 112.414 1.00 41.14 153 SER A N 1
ATOM 978 C CA . SER A 1 149 ? 82.418 47.184 112.847 1.00 43.75 153 SER A CA 1
ATOM 979 C C . SER A 1 149 ? 83.202 46.326 111.865 1.00 42.27 153 SER A C 1
ATOM 980 O O . SER A 1 149 ? 83.187 45.115 112.001 1.00 43.06 153 SER A O 1
ATOM 983 N N . GLU A 1 150 ? 83.735 46.930 110.767 1.00 40.12 154 GLU A N 1
ATOM 984 C CA . GLU A 1 150 ? 84.529 46.165 109.862 1.00 40.74 154 GLU A CA 1
ATOM 985 C C . GLU A 1 150 ? 83.666 45.127 109.135 1.00 39.44 154 GLU A C 1
ATOM 986 O O . GLU A 1 150 ? 84.099 44.008 108.840 1.00 38.21 154 GLU A O 1
ATOM 1000 N N . PHE A 1 152 ? 81.577 44.686 105.465 1.00 33.25 156 PHE A N 1
ATOM 1001 C CA . PHE A 1 152 ? 81.526 45.386 104.189 1.00 36.53 156 PHE A CA 1
ATOM 1002 C C . PHE A 1 152 ? 80.694 44.602 103.224 1.00 37.86 156 PHE A C 1
ATOM 1003 O O . PHE A 1 152 ? 80.419 43.426 103.402 1.00 36.83 156 PHE A O 1
ATOM 1011 N N . GLN A 1 153 ? 80.292 45.295 102.163 1.00 37.49 157 GLN A N 1
ATOM 1012 C CA . GLN A 1 153 ? 79.327 44.699 101.228 1.00 40.15 157 GLN A CA 1
ATOM 1013 C C . GLN A 1 153 ? 79.942 43.424 100.674 1.00 42.25 157 GLN A C 1
ATOM 1014 O O . GLN A 1 153 ? 79.211 42.427 100.525 1.00 44.55 157 GLN A O 1
ATOM 1020 N N . ASN A 1 154 ? 81.204 43.450 100.258 1.00 42.52 158 ASN A N 1
ATOM 1021 C CA . ASN A 1 154 ? 81.858 42.194 100.021 1.00 49.68 158 ASN A CA 1
ATOM 1022 C C . ASN A 1 154 ? 83.341 42.376 100.303 1.00 52.28 158 ASN A C 1
ATOM 1023 O O . ASN A 1 154 ? 83.815 43.507 100.542 1.00 46.39 158 ASN A O 1
ATOM 1028 N N . ASN A 1 155 ? 84.091 41.275 100.194 1.00 56.21 159 ASN A N 1
ATOM 1029 C CA . ASN A 1 155 ? 85.525 41.203 100.602 1.00 60.91 159 ASN A CA 1
ATOM 1030 C C . ASN A 1 155 ? 86.390 42.022 99.785 1.00 59.07 159 ASN A C 1
ATOM 1031 O O . ASN A 1 155 ? 87.342 42.644 100.248 1.00 61.63 159 ASN A O 1
ATOM 1036 N N . SER A 1 156 ? 85.998 42.299 98.577 1.00 57.84 160 SER A N 1
ATOM 1037 C CA . SER A 1 156 ? 86.706 43.408 97.833 1.00 53.37 160 SER A CA 1
ATOM 1038 C C . SER A 1 156 ? 86.824 44.929 98.416 1.00 51.39 160 SER A C 1
ATOM 1039 O O . SER A 1 156 ? 87.643 45.925 97.963 1.00 52.52 160 SER A O 1
ATOM 1042 N N . TYR A 1 157 ? 85.877 45.237 99.320 1.00 46.24 161 TYR A N 1
ATOM 1043 C CA . TYR A 1 157 ? 85.833 46.626 99.879 1.00 38.63 161 TYR A CA 1
ATOM 1044 C C . TYR A 1 157 ? 86.449 46.604 101.279 1.00 37.27 161 TYR A C 1
ATOM 1045 O O . TYR A 1 157 ? 86.467 47.642 101.989 1.00 37.06 161 TYR A O 1
ATOM 1054 N N . HIS A 1 158 ? 86.930 45.433 101.689 1.00 35.66 162 HIS A N 1
ATOM 1055 C CA . HIS A 1 158 ? 87.358 45.294 103.078 1.00 37.28 162 HIS A CA 1
ATOM 1056 C C . HIS A 1 158 ? 88.493 46.255 103.435 1.00 37.55 162 HIS A C 1
ATOM 1057 O O . HIS A 1 158 ? 89.539 46.359 102.682 1.00 35.75 162 HIS A O 1
ATOM 1064 N N . THR A 1 159 ? 88.367 46.939 104.577 1.00 35.70 163 THR A N 1
ATOM 1065 C CA . THR A 1 159 ? 89.494 47.755 104.982 1.00 37.36 163 THR A CA 1
ATOM 1066 C C . THR A 1 159 ? 89.349 47.887 106.500 1.00 38.62 163 THR A C 1
ATOM 1067 O O . THR A 1 159 ? 88.470 47.235 107.129 1.00 40.18 163 THR A O 1
ATOM 1071 N N . THR A 1 160 ? 90.167 48.698 107.123 1.00 37.18 164 THR A N 1
ATOM 1072 C CA . THR A 1 160 ? 90.021 48.929 108.577 1.00 39.83 164 THR A CA 1
ATOM 1073 C C . THR A 1 160 ? 90.142 50.421 108.783 1.00 39.04 164 THR A C 1
ATOM 1074 O O . THR A 1 160 ? 90.592 51.178 107.876 1.00 34.87 164 THR A O 1
ATOM 1078 N N . LYS A 1 161 ? 89.750 50.878 109.962 1.00 38.34 165 LYS A N 1
ATOM 1079 C CA . LYS A 1 161 ? 89.963 52.307 110.314 1.00 41.62 165 LYS A CA 1
ATOM 1080 C C . LYS A 1 161 ? 91.440 52.723 110.233 1.00 39.89 165 LYS A C 1
ATOM 1081 O O . LYS A 1 161 ? 91.769 53.777 109.654 1.00 37.34 165 LYS A O 1
ATOM 1087 N N . GLY A 1 162 ? 92.373 51.858 110.676 1.00 38.76 166 GLY A N 1
ATOM 1088 C CA . GLY A 1 162 ? 93.819 52.177 110.574 1.00 38.65 166 GLY A CA 1
ATOM 1089 C C . GLY A 1 162 ? 94.289 52.386 109.096 1.00 39.70 166 GLY A C 1
ATOM 1090 O O . GLY A 1 162 ? 95.018 53.353 108.749 1.00 35.82 166 GLY A O 1
ATOM 1091 N N . GLU A 1 163 ? 93.889 51.446 108.213 1.00 37.43 167 GLU A N 1
ATOM 1092 C CA . GLU A 1 163 ? 94.270 51.590 106.830 1.00 36.27 167 GLU A CA 1
ATOM 1093 C C . GLU A 1 163 ? 93.614 52.860 106.210 1.00 33.36 167 GLU A C 1
ATOM 1094 O O . GLU A 1 163 ? 94.263 53.508 105.349 1.00 32.64 167 GLU A O 1
ATOM 1100 N N . THR A 1 164 ? 92.368 53.126 106.545 1.00 32.16 168 THR A N 1
ATOM 1101 C CA . THR A 1 164 ? 91.634 54.308 105.922 1.00 32.47 168 THR A CA 1
ATOM 1102 C C . THR A 1 164 ? 92.333 55.593 106.345 1.00 32.26 168 THR A C 1
ATOM 1103 O O . THR A 1 164 ? 92.651 56.499 105.542 1.00 30.57 168 THR A O 1
ATOM 1107 N N . PHE A 1 165 ? 92.642 55.691 107.665 1.00 33.38 169 PHE A N 1
ATOM 1108 C CA . PHE A 1 165 ? 93.275 56.960 108.125 1.00 32.77 169 PHE A CA 1
ATOM 1109 C C . PHE A 1 165 ? 94.696 57.066 107.558 1.00 34.27 169 PHE A C 1
ATOM 1110 O O . PHE A 1 165 ? 95.171 58.165 107.236 1.00 34.26 169 PHE A O 1
ATOM 1118 N N . ASP A 1 166 ? 95.367 55.907 107.421 1.00 33.09 170 ASP A N 1
ATOM 1119 C CA . ASP A 1 166 ? 96.714 55.915 106.797 1.00 34.62 170 ASP A CA 1
ATOM 1120 C C . ASP A 1 166 ? 96.634 56.403 105.315 1.00 35.10 170 ASP A C 1
ATOM 1121 O O . ASP A 1 166 ? 97.495 57.127 104.803 1.00 32.46 170 ASP A O 1
ATOM 1126 N N . PHE A 1 167 ? 95.620 55.932 104.585 1.00 32.29 171 PHE A N 1
ATOM 1127 C CA . PHE A 1 167 ? 95.473 56.412 103.208 1.00 33.00 171 PHE A CA 1
ATOM 1128 C C . PHE A 1 167 ? 95.271 57.914 103.166 1.00 30.22 171 PHE A C 1
ATOM 1129 O O . PHE A 1 167 ? 95.978 58.653 102.441 1.00 31.68 171 PHE A O 1
ATOM 1137 N N . TRP A 1 168 ? 94.423 58.401 104.059 1.00 29.98 172 TRP A N 1
ATOM 1138 C CA . TRP A 1 168 ? 94.170 59.869 103.999 1.00 30.39 172 TRP A CA 1
ATOM 1139 C C . TRP A 1 168 ? 95.392 60.663 104.447 1.00 33.54 172 TRP A C 1
ATOM 1140 O O . TRP A 1 168 ? 95.646 61.789 103.967 1.00 32.90 172 TRP A O 1
ATOM 1151 N N . ARG A 1 169 ? 96.092 60.138 105.464 1.00 30.94 173 ARG A N 1
ATOM 1152 C CA . ARG A 1 169 ? 97.345 60.845 105.862 1.00 32.64 173 ARG A CA 1
ATOM 1153 C C . ARG A 1 169 ? 98.333 60.908 104.704 1.00 35.38 173 ARG A C 1
ATOM 1154 O O . ARG A 1 169 ? 99.002 61.950 104.500 1.00 35.65 173 ARG A O 1
ATOM 1162 N N . ARG A 1 170 ? 98.472 59.837 103.918 1.00 33.71 174 ARG A N 1
ATOM 1163 C CA . ARG A 1 170 ? 99.518 59.884 102.882 1.00 35.43 174 ARG A CA 1
ATOM 1164 C C . ARG A 1 170 ? 99.074 60.747 101.710 1.00 35.52 174 ARG A C 1
ATOM 1165 O O . ARG A 1 170 ? 99.903 61.468 101.114 1.00 35.11 174 ARG A O 1
ATOM 1173 N N . VAL A 1 171 ? 97.808 60.666 101.281 1.00 33.19 175 VAL A N 1
ATOM 1174 C CA . VAL A 1 171 ? 97.456 61.524 100.085 1.00 32.52 175 VAL A CA 1
ATOM 1175 C C . VAL A 1 171 ? 97.300 62.979 100.474 1.00 35.28 175 VAL A C 1
ATOM 1176 O O . VAL A 1 171 ? 97.653 63.847 99.644 1.00 35.25 175 VAL A O 1
ATOM 1180 N N . SER A 1 172 ? 96.827 63.302 101.690 1.00 34.02 176 SER A N 1
ATOM 1181 C CA . SER A 1 172 ? 96.725 64.766 102.003 1.00 34.35 176 SER A CA 1
ATOM 1182 C C . SER A 1 172 ? 98.113 65.384 102.186 1.00 38.44 176 SER A C 1
ATOM 1183 O O . SER A 1 172 ? 98.398 66.533 101.864 1.00 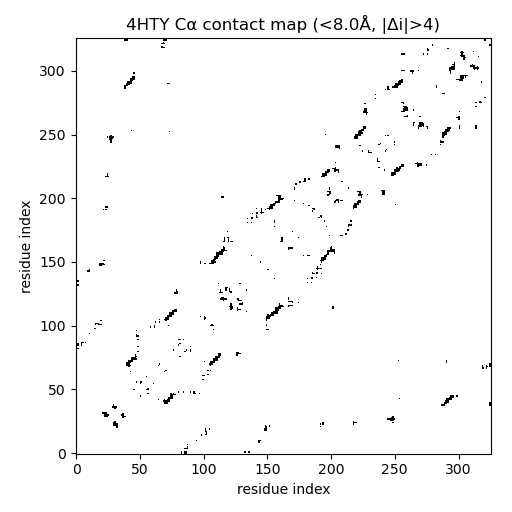37.46 176 SER A O 1
ATOM 1186 N N . GLU A 1 173 ? 99.044 64.581 102.616 1.00 37.73 177 GLU A N 1
ATOM 1187 C CA . GLU A 1 173 ? 100.394 65.100 102.719 1.00 41.16 177 GLU A CA 1
ATOM 1188 C C . GLU A 1 173 ? 101.047 65.261 101.338 1.00 41.75 177 GLU A C 1
ATOM 1189 O O . GLU A 1 173 ? 101.660 66.265 101.005 1.00 42.95 177 GLU A O 1
ATOM 1195 N N . ARG A 1 174 ? 100.809 64.369 100.442 1.00 38.21 178 ARG A N 1
ATOM 1196 C CA . ARG A 1 174 ? 101.604 64.361 99.215 1.00 40.90 178 ARG A CA 1
ATOM 1197 C C . ARG A 1 174 ? 100.953 65.414 98.270 1.00 40.82 178 ARG A C 1
ATOM 1198 O O . ARG A 1 174 ? 101.676 65.950 97.416 1.00 39.27 178 ARG A O 1
ATOM 1206 N N . TYR A 1 175 ? 99.626 65.633 98.285 1.00 35.73 179 TYR A N 1
ATOM 1207 C CA . TYR A 1 175 ? 99.054 66.594 97.266 1.00 37.27 179 TYR A CA 1
ATOM 1208 C C . TYR A 1 175 ? 98.753 67.973 97.854 1.00 39.59 179 TYR A C 1
ATOM 1209 O O . TYR A 1 175 ? 98.005 68.805 97.276 1.00 38.53 179 TYR A O 1
ATOM 1218 N N . ASN A 1 176 ? 99.232 68.202 99.057 1.00 40.55 180 ASN A N 1
ATOM 1219 C CA . ASN A 1 176 ? 99.060 69.485 99.719 1.00 43.79 180 ASN A CA 1
ATOM 1220 C C . ASN A 1 176 ? 99.605 70.616 98.802 1.00 43.68 180 ASN A C 1
ATOM 1221 O O . ASN A 1 176 ? 100.641 70.479 98.133 1.00 46.21 180 ASN A O 1
ATOM 1226 N N . GLY A 1 177 ? 98.934 71.703 98.673 1.00 44.23 181 GLY A N 1
ATOM 1227 C CA . GLY A 1 177 ? 99.640 72.634 97.734 1.00 48.55 181 GLY A CA 1
ATOM 1228 C C . GLY A 1 177 ? 99.168 72.488 96.226 1.00 48.66 181 GLY A C 1
ATOM 1229 O O . GLY A 1 177 ? 99.523 73.337 95.428 1.00 47.85 181 GLY A O 1
ATOM 1230 N N . ILE A 1 178 ? 98.489 71.396 95.794 1.00 41.40 182 ILE A N 1
ATOM 1231 C CA . ILE A 1 178 ? 98.058 71.326 94.414 1.00 39.49 182 ILE A CA 1
ATOM 1232 C C . ILE A 1 178 ? 96.582 71.589 94.448 1.00 39.30 182 ILE A C 1
ATOM 1233 O O . ILE A 1 178 ? 95.794 70.704 94.901 1.00 36.36 182 ILE A O 1
ATOM 1238 N N . ASN A 1 179 ? 96.164 72.758 93.923 1.00 37.08 183 ASN A N 1
ATOM 1239 C CA . ASN A 1 179 ? 94.757 73.183 94.117 1.00 36.40 183 ASN A CA 1
ATOM 1240 C C . ASN A 1 179 ? 93.799 72.302 93.341 1.00 35.14 183 ASN A C 1
ATOM 1241 O O . ASN A 1 179 ? 92.611 72.213 93.762 1.00 34.12 183 ASN A O 1
ATOM 1246 N N . SER A 1 180 ? 94.299 71.654 92.259 1.00 33.43 184 SER A N 1
ATOM 1247 C CA . SER A 1 180 ? 93.364 70.821 91.479 1.00 34.16 184 SER A CA 1
ATOM 1248 C C . SER A 1 180 ? 92.904 69.582 92.287 1.00 35.01 184 SER A C 1
ATOM 1249 O O . SER A 1 180 ? 91.801 69.070 92.023 1.00 35.87 184 SER A O 1
ATOM 1252 N N . VAL A 1 181 ? 93.678 69.125 93.292 1.00 33.11 185 VAL A N 1
ATOM 1253 C CA . VAL A 1 181 ? 93.160 67.997 94.182 1.00 32.22 185 VAL A CA 1
ATOM 1254 C C . VAL A 1 181 ? 92.378 68.659 95.278 1.00 35.08 185 VAL A C 1
ATOM 1255 O O . VAL A 1 181 ? 92.932 69.037 96.314 1.00 35.74 185 VAL A O 1
ATOM 1259 N N . ALA A 1 182 ? 91.134 68.959 95.000 1.00 32.84 186 ALA A N 1
ATOM 1260 C CA . ALA A 1 182 ? 90.380 69.912 95.788 1.00 33.62 186 ALA A CA 1
ATOM 1261 C C . ALA A 1 182 ? 89.509 69.103 96.792 1.00 35.12 186 ALA A C 1
ATOM 1262 O O . ALA A 1 182 ? 89.196 69.630 97.862 1.00 36.61 186 ALA A O 1
ATOM 1264 N N . PHE A 1 183 ? 89.139 67.860 96.472 1.00 30.57 187 PHE A N 1
ATOM 1265 C CA . PHE A 1 183 ? 88.077 67.202 97.293 1.00 31.71 187 PHE A CA 1
ATOM 1266 C C . PHE A 1 183 ? 88.561 65.836 97.795 1.00 30.68 187 PHE A C 1
ATOM 1267 O O . PHE A 1 183 ? 89.111 65.035 97.009 1.00 32.99 187 PHE A O 1
ATOM 1275 N N . TYR A 1 184 ? 88.260 65.549 99.071 1.00 30.72 188 TYR A N 1
ATOM 1276 C CA . TYR A 1 184 ? 88.724 64.269 99.678 1.00 31.55 188 TYR A CA 1
ATOM 1277 C C . TYR A 1 184 ? 87.420 63.616 100.204 1.00 31.62 188 TYR A C 1
ATOM 1278 O O . TYR A 1 184 ? 86.828 64.135 101.186 1.00 33.54 188 TYR A O 1
ATOM 1287 N N . GLU A 1 185 ? 86.966 62.598 99.512 1.00 30.14 189 GLU A N 1
ATOM 1288 C CA . GLU A 1 185 ? 85.711 61.917 99.819 1.00 30.11 189 GLU A CA 1
ATOM 1289 C C . GLU A 1 185 ? 86.029 60.658 100.719 1.00 28.77 189 GLU A C 1
ATOM 1290 O O . GLU A 1 185 ? 86.516 59.598 100.286 1.00 30.98 189 GLU A O 1
ATOM 1296 N N . ILE A 1 186 ? 85.802 60.903 102.002 1.00 29.51 190 ILE A N 1
ATOM 1297 C CA . ILE A 1 186 ? 86.363 60.131 103.149 1.00 31.89 190 ILE A CA 1
ATOM 1298 C C . ILE A 1 186 ? 86.017 58.629 103.022 1.00 32.79 190 ILE A C 1
ATOM 1299 O O . ILE A 1 186 ? 86.903 57.758 103.257 1.00 31.70 190 ILE A O 1
ATOM 1304 N N . PHE A 1 187 ? 84.763 58.340 102.693 1.00 30.37 191 PHE A N 1
ATOM 1305 C CA . PHE A 1 187 ? 84.450 56.864 102.633 1.00 31.05 191 PHE A CA 1
ATOM 1306 C C . PHE A 1 187 ? 83.175 56.803 101.728 1.00 33.18 191 PHE A C 1
ATOM 1307 O O . PHE A 1 187 ? 82.079 57.249 102.144 1.00 34.82 191 PHE A O 1
ATOM 1315 N N . ASN A 1 188 ? 83.297 56.164 100.583 1.00 31.78 192 ASN A N 1
ATOM 1316 C CA . ASN A 1 188 ? 82.306 56.205 99.467 1.00 33.17 192 ASN A CA 1
ATOM 1317 C C . ASN A 1 188 ? 80.851 55.902 99.933 1.00 34.15 192 ASN A C 1
ATOM 1318 O O . ASN A 1 188 ? 79.991 56.837 99.825 1.00 33.10 192 ASN A O 1
ATOM 1323 N N . GLU A 1 189 ? 80.549 54.724 100.492 1.00 32.30 193 GLU A N 1
ATOM 1324 C CA . GLU A 1 189 ? 79.098 54.396 100.749 1.00 32.25 193 GLU A CA 1
ATOM 1325 C C . GLU A 1 189 ? 78.852 53.724 102.117 1.00 32.91 193 GLU A C 1
ATOM 1326 O O . GLU A 1 189 ? 78.968 52.508 102.224 1.00 32.67 193 GLU A O 1
ATOM 1332 N N . PRO A 1 190 ? 78.621 54.516 103.174 1.00 33.03 194 PRO A N 1
ATOM 1333 C CA . PRO A 1 190 ? 78.293 53.977 104.481 1.00 31.64 194 PRO A CA 1
ATOM 1334 C C . PRO A 1 190 ? 76.947 53.278 104.352 1.00 33.53 194 PRO A C 1
ATOM 1335 O O . PRO A 1 190 ? 75.978 53.775 103.715 1.00 32.54 194 PRO A O 1
ATOM 1339 N N . THR A 1 191 ? 76.868 52.045 104.910 1.00 32.80 195 THR A N 1
ATOM 1340 C CA . THR A 1 191 ? 75.569 51.445 104.974 1.00 33.45 195 THR A CA 1
ATOM 1341 C C . THR A 1 191 ? 75.628 50.359 106.097 1.00 35.21 195 THR A C 1
ATOM 1342 O O . THR A 1 191 ? 76.688 49.746 106.315 1.00 34.17 195 THR A O 1
ATOM 1346 N N . VAL A 1 192 ? 74.529 50.158 106.834 1.00 35.88 196 VAL A N 1
ATOM 1347 C CA . VAL A 1 192 ? 74.497 48.944 107.680 1.00 40.04 196 VAL A CA 1
ATOM 1348 C C . VAL A 1 192 ? 73.587 47.832 107.095 1.00 45.06 196 VAL A C 1
ATOM 1349 O O . VAL A 1 192 ? 73.304 46.864 107.855 1.00 44.24 196 VAL A O 1
ATOM 1353 N N . PHE A 1 193 ? 73.056 48.015 105.838 1.00 45.17 197 PHE A N 1
ATOM 1354 C CA . PHE A 1 193 ? 72.015 47.109 105.154 1.00 47.49 197 PHE A CA 1
ATOM 1355 C C . PHE A 1 193 ? 70.919 46.456 106.121 1.00 46.89 197 PHE A C 1
ATOM 1356 O O . PHE A 1 193 ? 70.855 45.216 106.282 1.00 44.14 197 PHE A O 1
ATOM 1364 N N . ASN A 1 194 ? 70.115 47.286 106.816 1.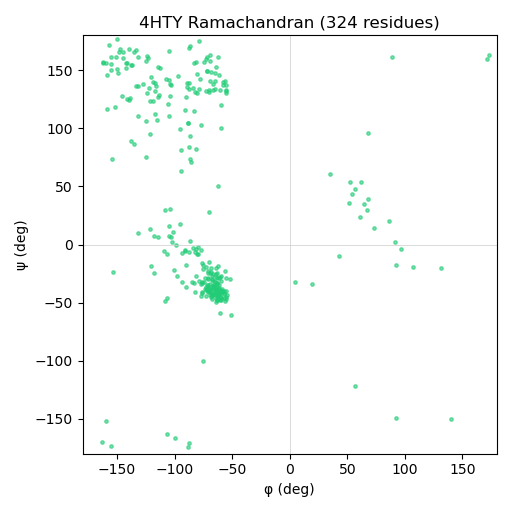00 45.91 198 ASN A N 1
ATOM 1365 C CA . ASN A 1 194 ? 69.044 46.909 107.723 1.00 48.32 198 ASN A CA 1
ATOM 1366 C C . ASN A 1 194 ? 69.559 46.093 108.906 1.00 46.45 198 ASN A C 1
ATOM 1367 O O . ASN A 1 194 ? 68.821 45.326 109.431 1.00 44.11 198 ASN A O 1
ATOM 1372 N N . GLY A 1 195 ? 70.839 46.205 109.272 1.00 40.19 199 GLY A N 1
ATOM 1373 C CA . GLY A 1 195 ? 71.319 45.427 110.404 1.00 40.98 199 GLY A CA 1
ATOM 1374 C C . GLY A 1 195 ? 72.203 44.282 109.924 1.00 39.37 199 GLY A C 1
ATOM 1375 O O . GLY A 1 195 ? 72.925 43.703 110.755 1.00 37.78 199 GLY A O 1
ATOM 1376 N N . ARG A 1 196 ? 72.120 43.880 108.635 1.00 36.90 200 ARG A N 1
ATOM 1377 C CA . ARG A 1 196 ? 72.996 42.768 108.204 1.00 39.39 200 ARG A CA 1
ATOM 1378 C C . ARG A 1 196 ? 74.497 43.060 108.372 1.00 39.01 200 ARG A C 1
ATOM 1379 O O . ARG A 1 196 ? 75.287 42.123 108.497 1.00 38.84 200 ARG A O 1
ATOM 1387 N N . LEU A 1 197 ? 74.835 44.345 108.316 1.00 37.57 201 LEU A N 1
ATOM 1388 C CA . LEU A 1 197 ? 76.216 44.798 108.528 1.00 37.66 201 LEU A CA 1
ATOM 1389 C C . LEU A 1 197 ? 76.364 45.519 109.861 1.00 39.35 201 LEU A C 1
ATOM 1390 O O . LEU A 1 197 ? 77.259 46.379 110.037 1.00 38.75 201 LEU A O 1
ATOM 1395 N N . GLY A 1 198 ? 75.531 45.124 110.843 1.00 38.69 202 GLY A N 1
ATOM 1396 C CA . GLY A 1 198 ? 75.830 45.533 112.204 1.00 39.36 202 GLY A CA 1
ATOM 1397 C C . GLY A 1 198 ? 75.101 46.848 112.521 1.00 39.43 202 GLY A C 1
ATOM 1398 O O . GLY A 1 198 ? 74.010 47.133 111.997 1.00 38.41 202 GLY A O 1
ATOM 1399 N N . ILE A 1 199 ? 75.711 47.647 113.392 1.00 36.97 203 ILE A N 1
ATOM 1400 C CA . ILE A 1 199 ? 74.996 48.807 113.964 1.00 39.61 203 ILE A CA 1
ATOM 1401 C C . ILE A 1 199 ? 76.015 49.986 113.837 1.00 40.97 203 ILE A C 1
ATOM 1402 O O . ILE A 1 199 ? 77.202 49.794 114.077 1.00 39.54 203 ILE A O 1
ATOM 1407 N N . ALA A 1 200 ? 75.590 51.143 113.415 1.00 41.81 204 ALA A N 1
ATOM 1408 C CA . ALA A 1 200 ? 76.501 52.331 113.460 1.00 44.01 204 ALA A CA 1
ATOM 1409 C C . ALA A 1 200 ? 75.602 53.544 113.599 1.00 45.21 204 ALA A C 1
ATOM 1410 O O . ALA A 1 200 ? 74.805 53.742 112.682 1.00 49.54 204 ALA A O 1
ATOM 1412 N N . THR A 1 201 ? 75.655 54.354 114.641 1.00 40.82 205 THR A N 1
ATOM 1413 C CA . THR A 1 201 ? 74.705 55.503 114.604 1.00 43.07 205 THR A CA 1
ATOM 1414 C C . THR A 1 201 ? 75.373 56.636 113.837 1.00 41.18 205 THR A C 1
ATOM 1415 O O . THR A 1 201 ? 76.628 56.636 113.619 1.00 37.76 205 THR A O 1
ATOM 1419 N N . TRP A 1 202 ? 74.620 57.673 113.537 1.00 39.45 206 TRP A N 1
ATOM 1420 C CA . TRP A 1 202 ? 75.197 58.858 112.829 1.00 40.47 206 TRP A CA 1
ATOM 1421 C C . TRP A 1 202 ? 76.184 59.511 113.775 1.00 40.10 206 TRP A C 1
ATOM 1422 O O . TRP A 1 202 ? 77.285 59.874 113.371 1.00 38.88 206 TRP A O 1
ATOM 1433 N N . ALA A 1 203 ? 75.880 59.553 115.077 1.00 38.09 207 ALA A N 1
ATOM 1434 C CA . ALA A 1 203 ? 76.846 60.151 116.057 1.00 40.92 207 ALA A CA 1
ATOM 1435 C C . ALA A 1 203 ? 78.194 59.437 115.992 1.00 41.57 207 ALA A C 1
ATOM 1436 O O . ALA A 1 203 ? 79.265 60.108 116.078 1.00 39.69 207 ALA A O 1
ATOM 1438 N N . GLU A 1 204 ? 78.193 58.095 115.896 1.00 38.05 208 GLU A N 1
ATOM 1439 C CA . GLU A 1 204 ? 79.529 57.427 115.879 1.00 38.85 208 GLU A CA 1
ATOM 1440 C C . GLU A 1 204 ? 80.229 57.679 114.520 1.00 38.04 208 GLU A C 1
ATOM 1441 O O . GLU A 1 204 ? 81.439 57.787 114.458 1.00 37.31 208 GLU A O 1
ATOM 1447 N N . TRP A 1 205 ? 79.456 57.704 113.437 1.00 35.00 209 TRP A N 1
ATOM 1448 C CA . TRP A 1 205 ? 80.035 57.926 112.105 1.00 35.71 209 TRP A CA 1
ATOM 1449 C C . TRP A 1 205 ? 80.529 59.383 112.012 1.00 35.73 209 TRP A C 1
ATOM 1450 O O . TRP A 1 205 ? 81.596 59.671 111.457 1.00 36.09 209 TRP A O 1
ATOM 1461 N N . LYS A 1 206 ? 79.787 60.333 112.564 1.00 35.21 210 LYS A N 1
ATOM 1462 C CA . LYS A 1 206 ? 80.286 61.748 112.638 1.00 38.12 210 LYS A CA 1
ATOM 1463 C C . LYS A 1 206 ? 81.661 61.836 113.331 1.00 38.18 210 LYS A C 1
ATOM 1464 O O . LYS A 1 206 ? 82.594 62.535 112.871 1.00 37.60 210 LYS A O 1
ATOM 1470 N N . ALA A 1 207 ? 81.843 61.113 114.435 1.00 37.00 211 ALA A N 1
ATOM 1471 C CA . ALA A 1 207 ? 83.162 61.168 115.151 1.00 39.56 211 ALA A CA 1
ATOM 1472 C C . ALA A 1 207 ? 84.307 60.558 114.292 1.00 38.85 211 ALA A C 1
ATOM 1473 O O . ALA A 1 207 ? 85.477 61.066 114.296 1.00 37.19 211 ALA A O 1
ATOM 1475 N N . ILE A 1 208 ? 84.021 59.486 113.535 1.00 36.30 212 ILE A N 1
ATOM 1476 C CA . ILE A 1 208 ? 85.075 58.986 112.675 1.00 35.77 212 ILE A CA 1
ATOM 1477 C C . ILE A 1 208 ? 85.395 59.938 111.518 1.00 35.76 212 ILE A C 1
ATOM 1478 O O . ILE A 1 208 ? 86.587 60.146 111.198 1.00 34.99 212 ILE A O 1
ATOM 1483 N N . ASN A 1 209 ? 84.376 60.551 110.879 1.00 33.48 213 ASN A N 1
ATOM 1484 C CA . ASN A 1 209 ? 84.697 61.475 109.825 1.00 33.29 213 ASN A CA 1
ATOM 1485 C C . ASN A 1 209 ? 85.399 62.701 110.453 1.00 35.22 213 ASN A C 1
ATOM 1486 O O . ASN A 1 209 ? 86.286 63.270 109.782 1.00 35.28 213 ASN A O 1
ATOM 1491 N N . GLU A 1 210 ? 84.990 63.142 111.662 1.00 33.16 214 GLU A N 1
ATOM 1492 C CA . GLU A 1 210 ? 85.750 64.329 112.205 1.00 35.40 214 GLU A CA 1
ATOM 1493 C C . GLU A 1 210 ? 87.242 64.025 112.367 1.00 34.58 214 GLU A C 1
ATOM 1494 O O . GLU A 1 210 ? 88.127 64.865 112.144 1.00 36.21 214 GLU A O 1
ATOM 1500 N N . GLU A 1 211 ? 87.530 62.824 112.829 1.00 34.91 215 GLU A N 1
ATOM 1501 C CA . GLU A 1 211 ? 88.954 62.485 112.963 1.00 34.95 215 GLU A CA 1
ATOM 1502 C C . GLU A 1 211 ? 89.652 62.407 111.563 1.00 33.78 215 GLU A C 1
ATOM 1503 O O . GLU A 1 211 ? 90.725 62.964 111.419 1.00 34.46 215 GLU A O 1
ATOM 1509 N N . ALA A 1 212 ? 89.034 61.795 110.561 1.00 33.22 216 ALA A N 1
ATOM 1510 C CA . ALA A 1 212 ? 89.623 61.773 109.220 1.00 32.34 216 ALA A CA 1
ATOM 1511 C C . ALA A 1 212 ? 89.836 63.233 108.668 1.00 32.12 216 ALA A C 1
ATOM 1512 O O . ALA A 1 212 ? 90.903 63.570 108.102 1.00 32.58 216 ALA A O 1
ATOM 1514 N N . ILE A 1 213 ? 88.893 64.096 108.950 1.00 32.75 217 ILE A N 1
ATOM 1515 C CA . ILE A 1 213 ? 89.002 65.467 108.477 1.00 33.13 217 ILE A CA 1
ATOM 1516 C C . ILE A 1 213 ? 90.119 66.213 109.256 1.00 34.15 217 ILE A C 1
ATOM 1517 O O . ILE A 1 213 ? 90.882 66.994 108.645 1.00 33.52 217 ILE A O 1
ATOM 1522 N N . THR A 1 214 ? 90.210 65.987 110.571 1.00 32.89 218 THR A N 1
ATOM 1523 C CA . THR A 1 214 ? 91.385 66.602 111.309 1.00 33.28 218 THR A CA 1
ATOM 1524 C C . THR A 1 214 ? 92.691 66.160 110.648 1.00 34.44 218 THR A C 1
ATOM 1525 O O . THR A 1 214 ? 93.598 66.979 110.470 1.00 34.54 218 THR A O 1
ATOM 1529 N N . ILE A 1 215 ? 92.844 64.847 110.345 1.00 31.35 219 ILE A N 1
ATOM 1530 C CA . ILE A 1 215 ? 94.112 64.390 109.723 1.00 33.23 219 ILE A CA 1
ATOM 1531 C C . ILE A 1 215 ? 94.320 65.114 108.403 1.00 34.41 219 ILE A C 1
ATOM 1532 O O . ILE A 1 215 ? 95.425 65.644 108.112 1.00 36.16 219 ILE A O 1
ATOM 1537 N N . ILE A 1 216 ? 93.264 65.181 107.586 1.00 33.93 220 ILE A N 1
ATOM 1538 C CA . ILE A 1 216 ? 93.481 65.783 106.245 1.00 32.75 220 ILE A CA 1
ATOM 1539 C C . ILE A 1 216 ? 93.757 67.251 106.395 1.00 34.63 220 ILE A C 1
ATOM 1540 O O . ILE A 1 216 ? 94.716 67.792 105.766 1.00 36.18 220 ILE A O 1
ATOM 1545 N N . GLN A 1 217 ? 92.984 67.959 107.209 1.00 33.95 221 GLN A N 1
ATOM 1546 C CA . GLN A 1 217 ? 93.236 69.443 107.262 1.00 36.35 221 GLN A CA 1
ATOM 1547 C C . GLN A 1 217 ? 94.553 69.775 107.978 1.00 39.70 221 GLN A C 1
ATOM 1548 O O . GLN A 1 217 ? 95.132 70.824 107.735 1.00 39.90 221 GLN A O 1
ATOM 1554 N N . ALA A 1 218 ? 95.081 68.894 108.848 1.00 38.20 222 ALA A N 1
ATOM 1555 C CA . ALA A 1 218 ? 96.411 69.188 109.478 1.00 40.44 222 ALA A CA 1
ATOM 1556 C C . ALA A 1 218 ? 97.517 69.055 108.415 1.00 41.47 222 ALA A C 1
ATOM 1557 O O . ALA A 1 218 ? 98.600 69.547 108.633 1.00 44.71 222 ALA A O 1
ATOM 1559 N N . HIS A 1 219 ? 97.385 68.213 107.393 1.00 38.39 223 HIS A N 1
ATOM 1560 C CA . HIS A 1 219 ? 98.399 68.119 106.351 1.00 39.51 223 HIS A CA 1
ATOM 1561 C C . HIS A 1 219 ? 98.101 69.118 105.194 1.00 42.85 223 HIS A C 1
ATOM 1562 O O . HIS A 1 219 ? 99.039 69.502 104.510 1.00 42.52 223 HIS A O 1
ATOM 1569 N N . ASN A 1 220 ? 96.792 69.323 104.855 1.00 41.99 224 ASN A N 1
ATOM 1570 C CA . ASN A 1 220 ? 96.393 70.127 103.632 1.00 43.13 224 ASN A CA 1
ATOM 1571 C C . ASN A 1 220 ? 95.250 71.089 104.004 1.00 45.19 224 ASN A C 1
ATOM 1572 O O . ASN A 1 220 ? 94.067 70.707 103.960 1.00 41.55 224 ASN A O 1
ATOM 1577 N N . PRO A 1 221 ? 95.592 72.260 104.495 1.00 48.87 225 PRO A N 1
ATOM 1578 C CA . PRO A 1 221 ? 94.638 73.196 105.068 1.00 52.05 225 PRO A CA 1
ATOM 1579 C C . PRO A 1 221 ? 93.594 73.676 104.030 1.00 50.78 225 PRO A C 1
ATOM 1580 O O . PRO A 1 221 ? 92.559 74.060 104.420 1.00 52.77 225 PRO A O 1
ATOM 1584 N N . LYS A 1 222 ? 93.838 73.545 102.745 1.00 47.88 226 LYS A N 1
ATOM 1585 C CA . LYS A 1 222 ? 92.822 73.922 101.720 1.00 48.87 226 LYS A CA 1
ATOM 1586 C C . LYS A 1 222 ? 91.886 72.764 101.293 1.00 46.75 226 LYS A C 1
ATOM 1587 O O . LYS A 1 222 ? 90.994 72.964 100.470 1.00 43.66 226 LYS A O 1
ATOM 1593 N N . ALA A 1 223 ? 92.143 71.528 101.780 1.00 40.62 227 ALA A N 1
ATOM 1594 C CA . ALA A 1 223 ? 91.295 70.404 101.360 1.00 39.17 227 ALA A CA 1
ATOM 1595 C C . ALA A 1 223 ? 89.828 70.611 101.686 1.00 36.84 227 ALA A C 1
ATOM 1596 O O . ALA A 1 223 ? 89.480 71.083 102.802 1.00 38.94 227 ALA A O 1
ATOM 1598 N N . ILE A 1 224 ? 88.938 70.223 100.769 1.00 32.69 228 ILE A N 1
ATOM 1599 C CA . ILE A 1 224 ? 87.520 70.196 101.137 1.00 32.25 228 ILE A CA 1
ATOM 1600 C C . ILE A 1 224 ? 87.155 68.698 101.352 1.00 33.31 228 ILE A C 1
ATOM 1601 O O . ILE A 1 224 ? 87.204 67.883 100.393 1.00 33.72 228 ILE A O 1
ATOM 1606 N N . ALA A 1 225 ? 86.566 68.376 102.477 1.00 32.59 229 ALA A N 1
ATOM 1607 C CA . ALA A 1 225 ? 86.231 66.938 102.700 1.00 33.01 229 ALA A CA 1
ATOM 1608 C C . ALA A 1 225 ? 84.764 66.737 102.302 1.00 32.27 229 ALA A C 1
ATOM 1609 O O . ALA A 1 225 ? 83.908 67.609 102.520 1.00 33.53 229 ALA A O 1
ATOM 1611 N N . LEU A 1 226 ? 84.411 65.571 101.739 1.00 31.55 230 LEU A N 1
ATOM 1612 C CA . LEU A 1 226 ? 83.030 65.273 101.346 1.00 30.08 230 LEU A CA 1
ATOM 1613 C C . LEU A 1 226 ? 82.591 64.090 102.274 1.00 32.60 230 LEU A C 1
ATOM 1614 O O . LEU A 1 226 ? 83.237 63.013 102.300 1.00 33.44 230 LEU A O 1
ATOM 1619 N N . VAL A 1 227 ? 81.456 64.260 102.952 1.00 30.19 231 VAL A N 1
ATOM 1620 C CA . VAL A 1 227 ? 81.062 63.304 104.004 1.00 31.01 231 VAL A CA 1
ATOM 1621 C C . VAL A 1 227 ? 79.722 62.744 103.583 1.00 31.84 231 VAL A C 1
ATOM 1622 O O . VAL A 1 227 ? 78.815 63.517 103.126 1.00 29.45 231 VAL A O 1
ATOM 1626 N N . ALA A 1 228 ? 79.466 61.473 103.858 1.00 31.59 232 ALA A N 1
ATOM 1627 C CA . ALA A 1 228 ? 78.213 60.832 103.392 1.00 31.87 232 ALA A CA 1
ATOM 1628 C C . ALA A 1 228 ? 77.476 60.288 104.610 1.00 33.32 232 ALA A C 1
ATOM 1629 O O . ALA A 1 228 ? 78.112 59.930 105.587 1.00 33.14 232 ALA A O 1
ATOM 1631 N N . GLY A 1 229 ? 76.176 60.045 104.454 1.00 35.63 233 GLY A N 1
ATOM 1632 C CA . GLY A 1 229 ? 75.368 59.438 105.485 1.00 37.07 233 GLY A CA 1
ATOM 1633 C C . GLY A 1 229 ? 75.084 57.969 105.032 1.00 37.88 233 GLY A C 1
ATOM 1634 O O . GLY A 1 229 ? 75.695 57.409 104.094 1.00 35.35 233 GLY A O 1
ATOM 1635 N N . PHE A 1 230 ? 74.081 57.358 105.670 1.00 36.87 234 PHE A N 1
ATOM 1636 C CA . PHE A 1 230 ? 73.773 55.950 105.511 1.00 38.78 234 PHE A CA 1
ATOM 1637 C C . PHE A 1 230 ? 72.838 55.644 104.367 1.00 38.33 234 PHE A C 1
ATOM 1638 O O . PHE A 1 230 ? 72.574 56.507 103.510 1.00 38.59 234 PHE A O 1
ATOM 1646 N N . ASN A 1 231 ? 72.378 54.393 104.302 1.00 37.50 235 ASN A N 1
ATOM 1647 C CA . ASN A 1 231 ? 71.571 53.884 103.141 1.00 37.33 235 ASN A CA 1
ATOM 1648 C C . ASN A 1 231 ? 72.375 54.072 101.819 1.00 37.25 235 ASN A C 1
ATOM 1649 O O . ASN A 1 231 ? 71.817 54.517 100.789 1.00 35.75 235 ASN A O 1
ATOM 1654 N N . TRP A 1 232 ? 73.666 53.664 101.845 1.00 34.37 236 TRP A N 1
ATOM 1655 C CA . TRP A 1 232 ? 74.592 53.701 100.713 1.00 32.83 236 TRP A CA 1
ATOM 1656 C C . TRP A 1 232 ? 74.755 55.193 100.293 1.00 33.47 236 TRP A C 1
ATOM 1657 O O . TRP A 1 232 ? 74.575 55.503 99.111 1.00 34.69 236 TRP A O 1
ATOM 1668 N N . ALA A 1 233 ? 75.111 56.033 101.236 1.00 33.97 237 ALA A N 1
ATOM 1669 C CA . ALA A 1 233 ? 75.362 57.492 101.051 1.00 33.84 237 ALA A CA 1
ATOM 1670 C C . ALA A 1 233 ? 74.113 58.154 100.379 1.00 39.62 237 ALA A C 1
ATOM 1671 O O . ALA A 1 233 ? 74.289 58.955 99.505 1.00 39.65 237 ALA A O 1
ATOM 1673 N N . TYR A 1 234 ? 72.917 57.847 100.791 1.00 37.02 238 TYR A N 1
ATOM 1674 C CA . TYR A 1 234 ? 71.792 58.514 100.089 1.00 39.40 238 TYR A CA 1
ATOM 1675 C C . TYR A 1 234 ? 71.190 59.590 101.016 1.00 41.32 238 TYR A C 1
ATOM 1676 O O . TYR A 1 234 ? 70.958 60.735 100.616 1.00 43.21 238 TYR A O 1
ATOM 1685 N N . ASP A 1 235 ? 70.972 59.225 102.269 1.00 40.40 239 ASP A N 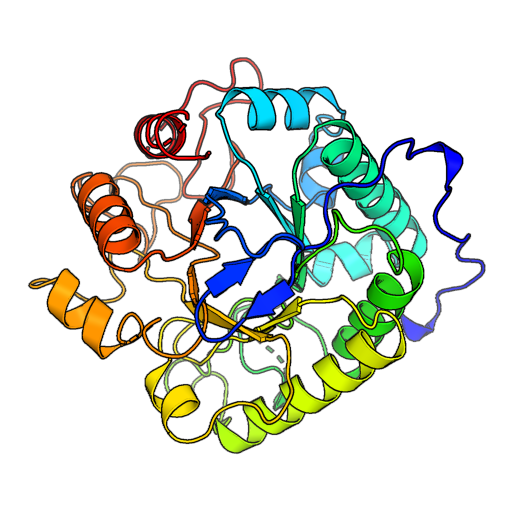1
ATOM 1686 C CA . ASP A 1 235 ? 70.249 60.040 103.238 1.00 43.68 239 ASP A CA 1
ATOM 1687 C C . ASP A 1 235 ? 71.096 61.148 103.868 1.00 41.35 239 ASP A C 1
ATOM 1688 O O . ASP A 1 235 ? 72.209 60.874 104.340 1.00 43.42 239 ASP A O 1
ATOM 1693 N N . LEU A 1 236 ? 70.642 62.392 103.908 1.00 38.85 240 LEU A N 1
ATOM 1694 C CA . LEU A 1 236 ? 71.336 63.410 104.743 1.00 37.76 240 LEU A CA 1
ATOM 1695 C C . LEU A 1 236 ? 70.470 63.912 105.912 1.00 39.78 240 LEU A C 1
ATOM 1696 O O . LEU A 1 236 ? 70.848 64.905 106.582 1.00 38.88 240 LEU A O 1
ATOM 1701 N N . LYS A 1 237 ? 69.300 63.319 106.144 1.00 40.04 241 LYS A N 1
ATOM 1702 C CA . LYS A 1 237 ? 68.452 63.779 107.302 1.00 43.58 241 LYS A CA 1
ATOM 1703 C C . LYS A 1 237 ? 69.154 63.659 108.649 1.00 44.74 241 LYS A C 1
ATOM 1704 O O . LYS A 1 237 ? 69.044 64.550 109.477 1.00 44.08 241 LYS A O 1
ATOM 1710 N N . GLU A 1 238 ? 69.917 62.590 108.896 1.00 42.47 242 GLU A N 1
ATOM 1711 C CA . GLU A 1 238 ? 70.526 62.561 110.243 1.00 45.35 242 GLU A CA 1
ATOM 1712 C C . GLU A 1 238 ? 71.690 63.557 110.337 1.00 44.31 242 GLU A C 1
ATOM 1713 O O . GLU A 1 238 ? 71.936 64.130 111.414 1.00 44.14 242 GLU A O 1
ATOM 1719 N N . ALA A 1 239 ? 72.408 63.781 109.211 1.00 42.51 243 ALA A N 1
ATOM 1720 C CA . ALA A 1 239 ? 73.490 64.730 109.222 1.00 44.50 243 ALA A CA 1
ATOM 1721 C C . ALA A 1 239 ? 72.939 66.107 109.479 1.00 46.53 243 ALA A C 1
ATOM 1722 O O . ALA A 1 239 ? 73.529 66.915 110.217 1.00 47.02 243 ALA A O 1
ATOM 1724 N N . ALA A 1 240 ? 71.826 66.429 108.828 1.00 45.77 244 ALA A N 1
ATOM 1725 C CA . ALA A 1 240 ? 71.294 67.754 109.063 1.00 48.08 244 ALA A CA 1
ATOM 1726 C C . ALA A 1 240 ? 70.909 68.012 110.500 1.00 50.52 244 ALA A C 1
ATOM 1727 O O . ALA A 1 240 ? 71.102 69.123 110.934 1.00 52.17 244 ALA A O 1
ATOM 1729 N N . ALA A 1 241 ? 70.416 67.015 111.226 1.00 51.43 245 ALA A N 1
ATOM 1730 C CA . ALA A 1 241 ? 70.007 67.174 112.631 1.00 52.88 245 ALA A CA 1
ATOM 1731 C C . ALA A 1 241 ? 71.255 67.308 113.555 1.00 53.90 245 ALA A C 1
ATOM 1732 O O . ALA A 1 241 ? 71.131 67.778 114.674 1.00 53.92 245 ALA A O 1
ATOM 1734 N N . ASN A 1 242 ? 72.466 66.879 113.095 1.00 49.44 246 ASN A N 1
ATOM 1735 C CA . ASN A 1 242 ? 73.692 66.880 113.954 1.00 45.96 246 ASN A CA 1
ATOM 1736 C C . ASN A 1 242 ? 74.950 66.975 113.033 1.00 45.52 246 ASN A C 1
ATOM 1737 O O . ASN A 1 242 ? 75.597 65.926 112.731 1.00 43.93 246 ASN A O 1
ATOM 1742 N N . PRO A 1 243 ? 75.207 68.177 112.453 1.00 44.70 247 PRO A N 1
ATOM 1743 C CA . PRO A 1 243 ? 76.192 68.284 111.368 1.00 43.08 247 PRO A CA 1
ATOM 1744 C C . PRO A 1 243 ? 77.635 68.048 111.890 1.00 43.39 247 PRO A C 1
ATOM 1745 O O . PRO A 1 243 ? 77.910 68.239 113.075 1.00 40.09 247 PRO A O 1
ATOM 1749 N N . ILE A 1 244 ? 78.543 67.675 110.981 1.00 41.76 248 ILE A N 1
ATOM 1750 C CA . ILE A 1 244 ? 79.959 67.529 111.302 1.00 42.66 248 ILE A CA 1
ATOM 1751 C C . ILE A 1 244 ? 80.479 68.900 111.857 1.00 44.88 248 ILE A C 1
ATOM 1752 O O . ILE A 1 244 ? 80.253 69.985 111.261 1.00 42.51 248 ILE A O 1
ATOM 1757 N N . ASP A 1 245 ? 81.274 68.824 112.907 1.00 44.58 249 ASP A N 1
ATOM 1758 C CA . ASP A 1 245 ? 81.772 70.060 113.545 1.00 47.51 249 ASP A CA 1
ATOM 1759 C C . ASP A 1 245 ? 83.172 70.465 113.001 1.00 45.84 249 ASP A C 1
ATOM 1760 O O . ASP A 1 245 ? 84.191 70.505 113.727 1.00 44.97 249 ASP A O 1
ATOM 1765 N N . ARG A 1 246 ? 83.248 70.773 111.695 1.00 42.30 250 ARG A N 1
ATOM 1766 C CA . ARG A 1 246 ? 84.501 71.187 111.104 1.00 40.42 250 ARG A CA 1
ATOM 1767 C C . ARG A 1 246 ? 84.085 72.167 110.037 1.00 42.49 250 ARG A C 1
ATOM 1768 O O . ARG A 1 246 ? 82.953 72.049 109.557 1.00 41.65 250 ARG A O 1
ATOM 1776 N N . GLN A 1 247 ? 85.029 72.896 109.491 1.00 42.80 251 GLN A N 1
ATOM 1777 C CA . GLN A 1 247 ? 84.692 73.880 108.421 1.00 44.73 251 GLN A CA 1
ATOM 1778 C C . GLN A 1 247 ? 85.130 73.348 107.066 1.00 43.12 251 GLN A C 1
ATOM 1779 O O . GLN A 1 247 ? 85.992 72.399 107.003 1.00 40.02 251 GLN A O 1
ATOM 1785 N N . ASN A 1 248 ? 84.658 73.975 105.961 1.00 39.92 252 ASN A N 1
ATOM 1786 C CA . ASN A 1 248 ? 85.201 73.634 104.630 1.00 41.54 252 ASN A CA 1
ATOM 1787 C C . ASN A 1 248 ? 84.804 72.228 104.242 1.00 40.71 252 ASN A C 1
ATOM 1788 O O . ASN A 1 248 ? 85.567 71.429 103.734 1.00 39.67 252 ASN A O 1
ATOM 1793 N N . ILE A 1 249 ? 83.573 71.872 104.583 1.00 36.81 253 ILE A N 1
ATOM 1794 C CA . ILE A 1 249 ? 83.125 70.589 104.167 1.00 37.12 253 ILE A CA 1
ATOM 1795 C C . ILE A 1 249 ? 81.855 70.558 103.383 1.00 36.08 253 ILE A C 1
ATOM 1796 O O . ILE A 1 249 ? 81.020 71.505 103.442 1.00 37.13 253 ILE A O 1
ATOM 1801 N N . ALA A 1 250 ? 81.656 69.494 102.609 1.00 32.50 254 ALA A N 1
ATOM 1802 C CA . ALA A 1 250 ? 80.408 69.382 101.911 1.00 33.80 254 ALA A CA 1
ATOM 1803 C C . ALA A 1 250 ? 79.838 67.977 102.065 1.00 33.94 254 ALA A C 1
ATOM 1804 O O . ALA A 1 250 ? 80.565 67.061 102.553 1.00 32.34 254 ALA A O 1
ATOM 1806 N N . TYR A 1 251 ? 78.575 67.787 101.691 1.00 30.27 255 TYR A N 1
ATOM 1807 C CA . TYR A 1 251 ? 77.900 66.477 102.021 1.00 30.87 255 TYR A CA 1
ATOM 1808 C C . TYR A 1 251 ? 77.598 65.769 100.727 1.00 34.68 255 TYR A C 1
ATOM 1809 O O . TYR A 1 251 ? 77.396 66.427 99.678 1.00 36.40 255 TYR A O 1
ATOM 1818 N N . VAL A 1 252 ? 77.539 64.470 100.770 1.00 31.70 256 VAL A N 1
ATOM 1819 C CA . VAL A 1 252 ? 77.361 63.690 99.558 1.00 31.35 256 VAL A CA 1
ATOM 1820 C C . VAL A 1 252 ? 76.003 63.013 99.568 1.00 32.88 256 VAL A C 1
ATOM 1821 O O . VAL A 1 252 ? 75.537 62.584 100.650 1.00 34.98 256 VAL A O 1
ATOM 1825 N N . SER A 1 253 ? 75.462 62.762 98.368 1.00 33.79 257 SER A N 1
ATOM 1826 C CA . SER A 1 253 ? 74.363 61.792 98.189 1.00 34.53 257 SER A CA 1
ATOM 1827 C C . SER A 1 253 ? 74.552 61.027 96.899 1.00 36.30 257 SER A C 1
ATOM 1828 O O . SER A 1 253 ? 75.202 61.541 95.954 1.00 34.84 257 SER A O 1
ATOM 1831 N N . HIS A 1 254 ? 74.043 59.778 96.839 1.00 33.75 258 HIS A N 1
ATOM 1832 C CA . HIS A 1 254 ? 74.178 58.941 95.588 1.00 32.74 258 HIS A CA 1
ATOM 1833 C C . HIS A 1 254 ? 72.715 58.527 95.193 1.00 34.42 258 HIS A C 1
ATOM 1834 O O . HIS A 1 254 ? 72.206 57.407 95.544 1.00 34.41 258 HIS A O 1
ATOM 1841 N N . PRO A 1 255 ? 71.977 59.482 94.632 1.00 35.27 259 PRO A N 1
ATOM 1842 C CA . PRO A 1 255 ? 70.488 59.282 94.440 1.00 35.02 259 PRO A CA 1
ATOM 1843 C C . PRO A 1 255 ? 70.292 58.562 93.094 1.00 37.97 259 PRO A C 1
ATOM 1844 O O . PRO A 1 255 ? 69.857 59.195 92.103 1.00 39.83 259 PRO A O 1
ATOM 1848 N N . TYR A 1 256 ? 70.618 57.274 93.051 1.00 36.54 260 TYR A N 1
ATOM 1849 C CA . TYR A 1 256 ? 70.377 56.447 91.893 1.00 37.70 260 TYR A CA 1
ATOM 1850 C C . TYR A 1 256 ? 68.882 56.346 91.578 1.00 36.91 260 TYR A C 1
ATOM 1851 O O . TYR A 1 256 ? 68.076 56.534 92.451 1.00 36.89 260 TYR A O 1
ATOM 1860 N N . PRO A 1 257 ? 68.517 55.946 90.351 1.00 36.99 261 PRO A N 1
ATOM 1861 C CA . PRO A 1 257 ? 67.063 56.035 90.000 1.00 39.25 261 PRO A CA 1
ATOM 1862 C C . PRO A 1 257 ? 66.089 55.218 90.856 1.00 41.96 261 PRO A C 1
ATOM 1863 O O . PRO A 1 257 ? 64.950 55.692 91.068 1.00 41.84 261 PRO A O 1
ATOM 1867 N N . GLN A 1 258 ? 66.533 54.093 91.437 1.00 41.05 262 GLN A N 1
ATOM 1868 C CA . GLN A 1 258 ? 65.550 53.308 92.220 1.00 44.01 262 GLN A CA 1
ATOM 1869 C C . GLN A 1 258 ? 65.762 53.471 93.698 1.00 46.05 262 GLN A C 1
ATOM 1870 O O . GLN A 1 258 ? 65.190 52.672 94.457 1.00 46.72 262 GLN A O 1
ATOM 1876 N N . LYS A 1 259 ? 66.529 54.493 94.177 1.00 43.34 263 LYS A N 1
ATOM 1877 C CA . LYS A 1 259 ? 66.507 54.696 95.634 1.00 44.18 263 LYS A CA 1
ATOM 1878 C C . LYS A 1 259 ? 65.117 55.077 96.178 1.00 48.53 263 LYS A C 1
ATOM 1879 O O . LYS A 1 259 ? 64.841 54.773 97.355 1.00 47.59 263 LYS A O 1
ATOM 1885 N N . VAL A 1 260 ? 64.295 55.813 95.402 1.00 46.97 264 VAL A N 1
ATOM 1886 C CA . VAL A 1 260 ? 62.947 56.184 95.871 1.00 49.49 264 VAL A CA 1
ATOM 1887 C C . VAL A 1 260 ? 62.122 56.149 94.628 1.00 52.43 264 VAL A C 1
ATOM 1888 O O . VAL A 1 260 ? 62.661 56.156 93.531 1.00 50.99 264 VAL A O 1
ATOM 1892 N N . GLY A 1 261 ? 60.818 56.046 94.768 1.00 54.60 265 GLY A N 1
ATOM 1893 C CA . GLY A 1 261 ? 59.943 56.098 93.575 1.00 57.34 265 GLY A CA 1
ATOM 1894 C C . GLY A 1 261 ? 59.296 57.452 93.358 1.00 58.96 265 GLY A C 1
ATOM 1895 O O . GLY A 1 261 ? 59.667 58.453 94.012 1.00 55.55 265 GLY A O 1
ATOM 1896 N N . ALA A 1 262 ? 58.295 57.488 92.470 1.00 59.41 266 ALA A N 1
ATOM 1897 C CA . ALA A 1 262 ? 57.579 58.740 92.145 1.00 62.75 266 ALA A CA 1
ATOM 1898 C C . ALA A 1 262 ? 56.673 59.324 93.340 1.00 64.61 266 ALA A C 1
ATOM 1899 O O . ALA A 1 262 ? 56.320 58.526 94.216 1.00 65.16 266 ALA A O 1
ATOM 1901 N N . PRO A 1 263 ? 56.463 60.723 93.493 1.00 64.32 267 PRO A N 1
ATOM 1902 C CA . PRO A 1 263 ? 56.991 62.166 92.961 1.00 59.45 267 PRO A CA 1
ATOM 1903 C C . PRO A 1 263 ? 58.504 62.365 93.263 1.00 53.36 267 PRO A C 1
ATOM 1904 O O . PRO A 1 263 ? 58.919 62.562 94.424 1.00 48.57 267 PRO A O 1
ATOM 1908 N N . TYR A 1 264 ? 59.333 62.153 92.262 1.00 47.50 268 TYR A N 1
ATOM 1909 C CA . TYR A 1 264 ? 60.730 61.969 92.555 1.00 45.97 268 TYR A CA 1
ATOM 1910 C C . TYR A 1 264 ? 61.343 63.170 93.194 1.00 43.28 268 TYR A C 1
ATOM 1911 O O . TYR A 1 264 ? 62.081 63.026 94.170 1.00 43.15 268 TYR A O 1
ATOM 1920 N N . GLN A 1 265 ? 61.023 64.372 92.701 1.00 41.34 269 GLN A N 1
ATOM 1921 C CA . GLN A 1 265 ? 61.775 65.532 93.130 1.00 41.74 269 GLN A CA 1
ATOM 1922 C C . GLN A 1 265 ? 61.377 65.835 94.545 1.00 43.11 269 GLN A C 1
ATOM 1923 O O . GLN A 1 265 ? 62.214 66.269 95.379 1.00 41.87 269 GLN A O 1
ATOM 1929 N N . ALA A 1 266 ? 60.091 65.684 94.865 1.00 44.01 270 ALA A N 1
ATOM 1930 C CA . ALA A 1 266 ? 59.710 65.966 96.299 1.00 45.56 270 ALA A CA 1
ATOM 1931 C C . ALA A 1 266 ? 60.415 64.864 97.239 1.00 44.95 270 ALA A C 1
ATOM 1932 O O . ALA A 1 266 ? 60.786 65.150 98.416 1.00 44.98 270 ALA A O 1
ATOM 1934 N N . ASN A 1 267 ? 60.530 63.628 96.775 1.00 43.40 271 ASN A N 1
ATOM 1935 C CA . ASN A 1 267 ? 61.246 62.618 97.674 1.00 42.49 271 ASN A CA 1
ATOM 1936 C C . ASN A 1 267 ? 62.755 62.970 97.743 1.00 40.89 271 ASN A C 1
ATOM 1937 O O . ASN A 1 267 ? 63.367 62.886 98.832 1.00 40.81 271 ASN A O 1
ATOM 1942 N N . TRP A 1 268 ? 63.368 63.310 96.595 1.00 39.04 272 TRP A N 1
ATOM 1943 C CA . TRP A 1 268 ? 64.803 63.736 96.660 1.00 38.52 272 TRP A CA 1
ATOM 1944 C C . TRP A 1 268 ? 65.021 64.918 97.590 1.00 38.63 272 TRP A C 1
ATOM 1945 O O . TRP A 1 268 ? 65.972 64.973 98.339 1.00 37.43 272 TRP A O 1
ATOM 1956 N N . GLU A 1 269 ? 64.120 65.874 97.523 1.00 37.00 273 GLU A N 1
ATOM 1957 C CA . GLU A 1 269 ? 64.250 67.105 98.344 1.00 37.43 273 GLU A CA 1
ATOM 1958 C C . GLU A 1 269 ? 64.175 66.698 99.844 1.00 38.44 273 GLU A C 1
ATOM 1959 O O . GLU A 1 269 ? 64.942 67.218 100.684 1.00 38.78 273 GLU A O 1
ATOM 1965 N N . ARG A 1 270 ? 63.201 65.896 100.208 1.00 38.07 274 ARG A N 1
ATOM 1966 C CA . ARG A 1 270 ? 63.119 65.423 101.581 1.00 42.99 274 ARG A CA 1
ATOM 1967 C C . ARG A 1 270 ? 64.338 64.626 102.092 1.00 40.87 274 ARG A C 1
ATOM 1968 O O . ARG A 1 270 ? 64.766 64.788 103.249 1.00 40.41 274 ARG A O 1
ATOM 1976 N N . ASP A 1 271 ? 64.907 63.768 101.246 1.00 40.01 275 ASP A N 1
ATOM 1977 C CA . ASP A 1 271 ? 65.983 62.856 101.734 1.00 40.09 275 ASP A CA 1
ATOM 1978 C C . ASP A 1 271 ? 67.373 63.534 101.702 1.00 40.15 275 ASP A C 1
ATOM 1979 O O . ASP A 1 271 ? 68.240 63.212 102.558 1.00 40.86 275 ASP A O 1
ATOM 1984 N N . PHE A 1 272 ? 67.634 64.447 100.726 1.00 38.24 276 PHE A N 1
ATOM 1985 C CA . PHE A 1 272 ? 68.938 65.074 100.744 1.00 38.55 276 PHE A CA 1
ATOM 1986 C C . PHE A 1 272 ? 68.954 66.430 100.108 1.00 37.72 276 PHE A C 1
ATOM 1987 O O . PHE A 1 272 ? 69.769 67.261 100.519 1.00 38.24 276 PHE A O 1
ATOM 1995 N N . GLY A 1 273 ? 68.024 66.759 99.203 1.00 37.21 277 GLY A N 1
ATOM 1996 C CA . GLY A 1 273 ? 68.175 68.059 98.474 1.00 35.98 277 GLY A CA 1
ATOM 1997 C C . GLY A 1 273 ? 67.926 69.251 99.351 1.00 40.26 277 GLY A C 1
ATOM 1998 O O . GLY A 1 273 ? 68.536 70.325 99.128 1.00 40.95 277 GLY A O 1
ATOM 1999 N N . PHE A 1 274 ? 67.147 69.087 100.441 1.00 40.22 278 PHE A N 1
ATOM 2000 C CA . PHE A 1 274 ? 66.904 70.213 101.368 1.00 41.09 278 PHE A CA 1
ATOM 2001 C C . PHE A 1 274 ? 68.276 70.622 101.981 1.00 43.43 278 PHE A C 1
ATOM 2002 O O . PHE A 1 274 ? 68.458 71.793 102.414 1.00 42.65 278 PHE A O 1
ATOM 2018 N N . ALA A 1 276 ? 71.048 71.249 100.624 1.00 39.27 280 ALA A N 1
ATOM 2019 C CA . ALA A 1 276 ? 71.729 72.198 99.686 1.00 41.31 280 ALA A CA 1
ATOM 2020 C C . ALA A 1 276 ? 71.334 73.662 99.945 1.00 44.61 280 ALA A C 1
ATOM 2021 O O . ALA A 1 276 ? 72.038 74.551 99.470 1.00 43.87 280 ALA A O 1
ATOM 2023 N N . ASP A 1 277 ? 70.323 73.926 100.788 1.00 44.61 281 ASP A N 1
ATOM 2024 C CA . ASP A 1 277 ? 70.081 75.330 101.256 1.00 49.38 281 ASP A CA 1
ATOM 2025 C C . ASP A 1 277 ? 71.090 75.763 102.310 1.00 49.43 281 ASP A C 1
ATOM 2026 O O . ASP A 1 277 ? 71.300 76.949 102.529 1.00 49.76 281 ASP A O 1
ATOM 2031 N N . LYS A 1 278 ? 71.738 74.821 102.999 1.00 46.20 282 LYS A N 1
ATOM 2032 C CA . LYS A 1 278 ? 72.690 75.232 104.017 1.00 47.26 282 LYS A CA 1
ATOM 2033 C C . LYS A 1 278 ? 74.152 74.822 103.804 1.00 44.92 282 LYS A C 1
ATOM 2034 O O . LYS A 1 278 ? 75.057 75.512 104.247 1.00 42.44 282 LYS A O 1
ATOM 2040 N N . TYR A 1 279 ? 74.415 73.746 103.040 1.00 39.66 283 TYR A N 1
ATOM 2041 C CA . TYR A 1 279 ? 75.816 73.293 102.837 1.00 38.26 283 TYR A CA 1
ATOM 2042 C C . TYR A 1 279 ? 75.880 72.827 101.387 1.00 36.22 283 TYR A C 1
ATOM 2043 O O . TYR A 1 279 ? 74.857 72.559 100.775 1.00 37.44 283 TYR A O 1
ATOM 2052 N N . PRO A 1 280 ? 77.081 72.826 100.772 1.00 36.19 284 PRO A N 1
ATOM 2053 C CA . PRO A 1 280 ? 77.052 72.372 99.400 1.00 36.01 284 PRO A CA 1
ATOM 2054 C C . PRO A 1 280 ? 76.814 70.840 99.414 1.00 36.82 284 PRO A C 1
ATOM 2055 O O . PRO A 1 280 ? 77.199 70.140 100.403 1.00 34.43 284 PRO A O 1
ATOM 2059 N N . VAL A 1 281 ? 76.161 70.348 98.388 1.00 34.42 285 VAL A N 1
ATOM 2060 C CA . VAL A 1 281 ? 75.859 68.896 98.291 1.00 34.77 285 VAL A CA 1
ATOM 2061 C C . VAL A 1 281 ? 76.466 68.485 96.956 1.00 35.88 285 VAL A C 1
ATOM 2062 O O . VAL A 1 281 ? 76.364 69.279 95.939 1.00 36.56 285 VAL A O 1
ATOM 2066 N N . PHE A 1 282 ? 77.243 67.407 96.961 1.00 31.66 286 PHE A N 1
ATOM 2067 C CA . PHE A 1 282 ? 77.913 66.872 95.782 1.00 29.17 286 PHE A CA 1
ATOM 2068 C C . PHE A 1 282 ? 77.339 65.492 95.562 1.00 33.59 286 PHE A C 1
ATOM 2069 O O . PHE A 1 282 ? 77.570 64.604 96.408 1.00 33.20 286 PHE A O 1
ATOM 2077 N N . ALA A 1 283 ? 76.578 65.249 94.486 1.00 30.76 287 ALA A N 1
ATOM 2078 C CA . ALA A 1 283 ? 76.032 63.906 94.229 1.00 31.48 287 ALA A CA 1
ATOM 2079 C C . ALA A 1 283 ? 77.165 63.175 93.453 1.00 32.00 287 ALA A C 1
ATOM 2080 O O . ALA A 1 283 ? 77.210 63.256 92.242 1.00 32.95 287 ALA A O 1
ATOM 2082 N N . THR A 1 284 ? 78.036 62.446 94.172 1.00 30.18 288 THR A N 1
ATOM 2083 C CA . THR A 1 284 ? 79.320 61.967 93.585 1.00 31.92 288 THR A CA 1
ATOM 2084 C C . THR A 1 284 ? 79.105 60.656 92.807 1.00 30.66 288 THR A C 1
ATOM 2085 O O . THR A 1 284 ? 80.080 60.171 92.179 1.00 32.36 288 THR A O 1
ATOM 2089 N N . GLU A 1 285 ? 77.878 60.102 92.807 1.00 30.44 289 GLU A N 1
ATOM 2090 C CA . GLU A 1 285 ? 77.562 59.059 91.798 1.00 31.76 289 GLU A CA 1
ATOM 2091 C C . GLU A 1 285 ? 76.115 59.204 91.405 1.00 34.92 289 GLU A C 1
ATOM 2092 O O . GLU A 1 285 ? 75.197 59.241 92.333 1.00 35.84 289 GLU A O 1
ATOM 2098 N N . ILE A 1 286 ? 75.878 59.291 90.091 1.00 33.46 290 ILE A N 1
ATOM 2099 C CA . ILE A 1 286 ? 74.506 59.198 89.598 1.00 32.30 290 ILE A CA 1
ATOM 2100 C C . ILE A 1 286 ? 74.700 58.378 88.316 1.00 35.10 290 ILE A C 1
ATOM 2101 O O . ILE A 1 286 ? 75.783 58.444 87.698 1.00 34.10 290 ILE A O 1
ATOM 2106 N N . GLY A 1 287 ? 73.652 57.697 87.851 1.00 32.05 291 GLY A N 1
ATOM 2107 C CA . GLY A 1 287 ? 73.897 56.901 86.647 1.00 33.44 291 GLY A CA 1
ATOM 2108 C C . GLY A 1 287 ? 72.657 56.058 86.423 1.00 36.64 291 GLY A C 1
ATOM 2109 O O . GLY A 1 287 ? 71.857 55.854 87.408 1.00 35.90 291 GLY A O 1
ATOM 2110 N N . TYR A 1 288 ? 72.469 55.572 85.155 1.00 34.63 292 TYR A N 1
ATOM 2111 C CA . TYR A 1 288 ? 71.214 54.793 84.968 1.00 34.96 292 TYR A CA 1
ATOM 2112 C C . TYR A 1 288 ? 71.413 53.993 83.693 1.00 37.46 292 TYR A C 1
ATOM 2113 O O . TYR A 1 288 ? 72.241 54.380 82.804 1.00 35.11 292 TYR A O 1
ATOM 2122 N N . GLN A 1 289 ? 70.674 52.879 83.577 1.00 37.22 293 GLN A N 1
ATOM 2123 C CA . GLN A 1 289 ? 70.677 52.249 82.246 1.00 40.67 293 GLN A CA 1
ATOM 2124 C C . GLN A 1 289 ? 69.367 51.381 82.160 1.00 43.11 293 GLN A C 1
ATOM 2125 O O . GLN A 1 289 ? 68.668 51.185 83.159 1.00 41.62 293 GLN A O 1
ATOM 2131 N N . ARG A 1 290 ? 69.072 50.861 80.982 1.00 43.93 294 ARG A N 1
ATOM 2132 C CA . ARG A 1 290 ? 67.846 50.008 80.829 1.00 50.89 294 ARG A CA 1
ATOM 2133 C C . ARG A 1 290 ? 68.017 48.631 81.446 1.00 51.91 294 ARG A C 1
ATOM 2134 O O . ARG A 1 290 ? 69.164 48.111 81.564 1.00 50.85 294 ARG A O 1
ATOM 2142 N N . ALA A 1 291 ? 66.878 48.000 81.789 1.00 54.98 295 ALA A N 1
ATOM 2143 C CA . ALA A 1 291 ? 66.901 46.648 82.413 1.00 58.16 295 ALA A CA 1
ATOM 2144 C C . ALA A 1 291 ? 67.678 45.578 81.590 1.00 60.71 295 ALA A C 1
ATOM 2145 O O . ALA A 1 291 ? 68.256 44.643 82.153 1.00 61.74 295 ALA A O 1
ATOM 2147 N N . THR A 1 292 ? 67.710 45.729 80.285 1.00 61.34 296 THR A N 1
ATOM 2148 C CA . THR A 1 292 ? 68.379 44.762 79.399 1.00 65.69 296 THR A CA 1
ATOM 2149 C C . THR A 1 292 ? 69.854 45.087 79.105 1.00 66.61 296 THR A C 1
ATOM 2150 O O . THR A 1 292 ? 70.525 44.287 78.454 1.00 66.70 296 THR A O 1
ATOM 2154 N N . ASP A 1 293 ? 70.371 46.232 79.584 1.00 63.63 297 ASP A N 1
ATOM 2155 C CA . ASP A 1 293 ? 71.777 46.638 79.330 1.00 64.07 297 ASP A CA 1
ATOM 2156 C C . ASP A 1 293 ? 72.774 45.784 80.103 1.00 62.36 297 ASP A C 1
ATOM 2157 O O . ASP A 1 293 ? 72.478 45.154 81.107 1.00 61.35 297 ASP A O 1
ATOM 2162 N N . LYS A 1 294 ? 74.018 45.819 79.656 1.00 62.60 298 LYS A N 1
ATOM 2163 C CA . LYS A 1 294 ? 75.075 44.991 80.233 1.00 61.86 298 LYS A CA 1
ATOM 2164 C C . LYS A 1 294 ? 75.333 45.246 81.744 1.00 60.23 298 LYS A C 1
ATOM 2165 O O . LYS A 1 294 ? 75.713 46.407 82.137 1.00 56.95 298 LYS A O 1
ATOM 2171 N N . GLY A 1 295 ? 75.163 44.214 82.582 1.00 57.53 299 GLY A N 1
ATOM 2172 C CA . GLY A 1 295 ? 75.357 44.298 84.038 1.00 55.79 299 GLY A CA 1
ATOM 2173 C C . GLY A 1 295 ? 74.277 45.069 84.861 1.00 54.64 299 GLY A C 1
ATOM 2174 O O . GLY A 1 295 ? 74.510 45.351 86.032 1.00 53.23 299 GLY A O 1
ATOM 2175 N N . ALA A 1 296 ? 73.121 45.356 84.262 1.00 53.62 300 ALA A N 1
ATOM 2176 C CA . ALA A 1 296 ? 72.036 46.114 84.871 1.00 54.23 300 ALA A CA 1
ATOM 2177 C C . ALA A 1 296 ? 71.591 45.494 86.196 1.00 55.76 300 ALA A C 1
ATOM 2178 O O . ALA A 1 296 ? 71.467 44.282 86.249 1.00 57.74 300 ALA A O 1
ATOM 2180 N N . HIS A 1 297 ? 71.439 46.274 87.276 1.00 50.84 301 HIS A N 1
ATOM 2181 C CA . HIS A 1 297 ? 71.122 45.751 88.601 1.00 51.14 301 HIS A CA 1
ATOM 2182 C C . HIS A 1 297 ? 70.435 46.944 89.292 1.00 50.44 301 HIS A C 1
ATOM 2183 O O . HIS A 1 297 ? 70.681 48.137 88.938 1.00 45.63 301 HIS A O 1
ATOM 2190 N N . ILE A 1 298 ? 69.617 46.651 90.277 1.00 47.76 302 ILE A N 1
ATOM 2191 C CA . ILE A 1 298 ? 68.998 47.634 91.151 1.00 48.64 302 ILE A CA 1
ATOM 2192 C C . ILE A 1 298 ? 70.177 48.207 91.932 1.00 47.65 302 ILE A C 1
ATOM 2193 O O . ILE A 1 298 ? 71.087 47.491 92.254 1.00 45.30 302 ILE A O 1
ATOM 2198 N N . PRO A 1 299 ? 70.233 49.553 92.146 1.00 45.64 303 PRO A N 1
ATOM 2199 C CA . PRO A 1 299 ? 69.233 50.550 91.908 1.00 43.90 303 PRO A CA 1
ATOM 2200 C C . PRO A 1 299 ? 69.452 51.423 90.681 1.00 40.93 303 PRO A C 1
ATOM 2201 O O . PRO A 1 299 ? 68.919 52.553 90.697 1.00 39.27 303 PRO A O 1
ATOM 2205 N N . VAL A 1 300 ? 70.092 50.919 89.623 1.00 38.41 304 VAL A N 1
ATOM 2206 C CA . VAL A 1 300 ? 70.452 51.798 88.480 1.00 40.07 304 VAL A CA 1
ATOM 2207 C C . VAL A 1 300 ? 69.543 51.633 87.305 1.00 42.18 304 VAL A C 1
ATOM 2208 O O . VAL A 1 300 ? 69.776 52.260 86.248 1.00 43.39 304 VAL A O 1
ATOM 2212 N N . ILE A 1 301 ? 68.455 50.848 87.442 1.00 41.70 305 ILE A N 1
ATOM 2213 C CA . ILE A 1 301 ? 67.660 50.538 86.249 1.00 43.48 305 ILE A CA 1
ATOM 2214 C C . ILE A 1 301 ? 66.610 51.618 86.023 1.00 45.21 305 ILE A C 1
ATOM 2215 O O . ILE A 1 301 ? 65.936 52.032 86.972 1.00 43.07 305 ILE A O 1
ATOM 2220 N N . ASP A 1 302 ? 66.474 52.098 84.796 1.00 45.52 306 ASP A N 1
ATOM 2221 C CA . ASP A 1 302 ? 65.491 53.117 84.517 1.00 48.98 306 ASP A CA 1
ATOM 2222 C C . ASP A 1 302 ? 65.173 53.118 82.995 1.00 51.98 306 ASP A C 1
ATOM 2223 O O . ASP A 1 302 ? 66.060 52.854 82.176 1.00 53.76 306 ASP A O 1
ATOM 2228 N N . ASP A 1 303 ? 64.023 53.606 82.607 1.00 53.54 307 ASP A N 1
ATOM 2229 C CA . ASP A 1 303 ? 63.723 53.715 81.155 1.00 58.63 307 ASP A CA 1
ATOM 2230 C C . ASP A 1 303 ? 64.456 54.889 80.461 1.00 56.83 307 ASP A C 1
ATOM 2231 O O . ASP A 1 303 ? 64.550 54.917 79.250 1.00 58.57 307 ASP A O 1
ATOM 2236 N N . GLY A 1 304 ? 64.983 55.888 81.184 1.00 54.07 308 GLY A N 1
ATOM 2237 C CA . GLY A 1 304 ? 65.675 56.929 80.434 1.00 48.38 308 GLY A CA 1
ATOM 2238 C C . GLY A 1 304 ? 65.160 58.295 80.908 1.00 48.66 308 GLY A C 1
ATOM 2239 O O . GLY A 1 304 ? 65.916 59.286 80.821 1.00 47.04 308 GLY A O 1
ATOM 2240 N N . SER A 1 305 ? 63.993 58.379 81.532 1.00 44.83 309 SER A N 1
ATOM 2241 C CA . SER A 1 305 ? 63.512 59.738 81.951 1.00 44.61 309 SER A CA 1
ATOM 2242 C C . SER A 1 305 ? 64.258 60.274 83.229 1.00 43.45 309 SER A C 1
ATOM 2243 O O . SER A 1 305 ? 64.348 61.502 83.417 1.00 41.08 309 SER A O 1
ATOM 2246 N N . TYR A 1 306 ? 64.951 59.388 83.962 1.00 38.96 310 TYR A N 1
ATOM 2247 C CA . TYR A 1 306 ? 65.699 59.835 85.126 1.00 38.18 310 TYR A CA 1
ATOM 2248 C C . TYR A 1 306 ? 66.787 60.842 84.700 1.00 37.73 310 TYR A C 1
ATOM 2249 O O . TYR A 1 306 ? 67.052 61.748 85.446 1.00 38.31 310 TYR A O 1
ATOM 2258 N N . GLY A 1 307 ? 67.449 60.676 83.551 1.00 36.73 311 GLY A N 1
ATOM 2259 C CA . GLY A 1 307 ? 68.646 61.484 83.265 1.00 36.35 311 GLY A CA 1
ATOM 2260 C C . GLY A 1 307 ? 68.232 63.009 83.253 1.00 38.54 311 GLY A C 1
ATOM 2261 O O . GLY A 1 307 ? 68.747 63.794 84.032 1.00 36.30 311 GLY A O 1
ATOM 2262 N N . PRO A 1 308 ? 67.290 63.407 82.376 1.00 40.17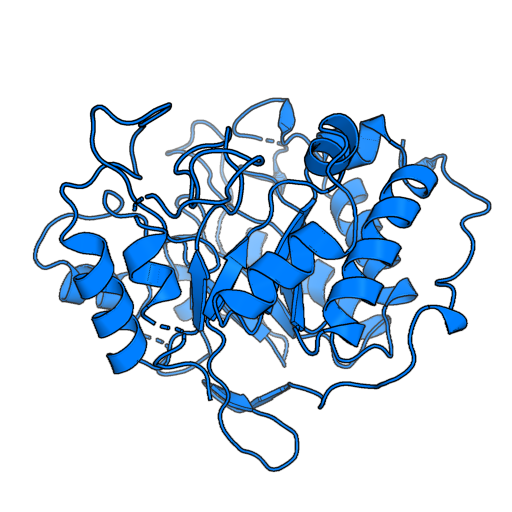 312 PRO A N 1
ATOM 2263 C CA . PRO A 1 308 ? 66.876 64.836 82.351 1.00 39.89 312 PRO A CA 1
ATOM 2264 C C . PRO A 1 308 ? 66.199 65.225 83.644 1.00 38.51 312 PRO A C 1
ATOM 2265 O O . PRO A 1 308 ? 66.361 66.375 84.088 1.00 37.48 312 PRO A O 1
ATOM 2269 N N . ARG A 1 309 ? 65.479 64.320 84.307 1.00 35.45 313 ARG A N 1
ATOM 2270 C CA . ARG A 1 309 ? 64.771 64.717 85.469 1.00 36.36 313 ARG A CA 1
ATOM 2271 C C . ARG A 1 309 ? 65.799 65.082 86.604 1.00 36.87 313 ARG A C 1
ATOM 2272 O O . ARG A 1 309 ? 65.616 66.087 87.360 1.00 35.70 313 ARG A O 1
ATOM 2280 N N . ILE A 1 310 ? 66.853 64.263 86.781 1.00 35.56 314 ILE A N 1
ATOM 2281 C CA . ILE A 1 310 ? 67.754 64.540 87.912 1.00 33.52 314 ILE A CA 1
ATOM 2282 C C . ILE A 1 310 ? 68.743 65.706 87.576 1.00 33.04 314 ILE A C 1
ATOM 2283 O O . ILE A 1 310 ? 69.076 66.491 88.458 1.00 33.48 314 ILE A O 1
ATOM 2288 N N . THR A 1 311 ? 69.161 65.897 86.314 1.00 34.40 315 THR A N 1
ATOM 2289 C CA . THR A 1 311 ? 70.120 66.998 86.073 1.00 35.24 315 THR A CA 1
ATOM 2290 C C . THR A 1 311 ? 69.282 68.332 86.102 1.00 37.68 315 THR A C 1
ATOM 2291 O O . THR A 1 311 ? 69.838 69.321 86.526 1.00 35.86 315 THR A O 1
ATOM 2295 N N . ASP A 1 312 ? 68.019 68.330 85.639 1.00 35.09 316 ASP A N 1
ATOM 2296 C CA . ASP A 1 312 ? 67.199 69.524 85.873 1.00 37.22 316 ASP A CA 1
ATOM 2297 C C . ASP A 1 312 ? 66.984 69.799 87.388 1.00 36.08 316 ASP A C 1
ATOM 2298 O O . ASP A 1 312 ? 67.079 70.953 87.810 1.00 34.73 316 ASP A O 1
ATOM 2303 N N . TYR A 1 313 ? 66.702 68.748 88.172 1.00 34.38 317 TYR A N 1
ATOM 2304 C CA . TYR A 1 313 ? 66.541 68.937 89.599 1.00 33.45 317 TYR A CA 1
ATOM 2305 C C . TYR A 1 313 ? 67.862 69.515 90.197 1.00 33.95 317 TYR A C 1
ATOM 2306 O O . TYR A 1 313 ? 67.823 70.455 91.020 1.00 32.26 317 TYR A O 1
ATOM 2315 N N . PHE A 1 314 ? 69.029 68.944 89.858 1.00 32.35 318 PHE A N 1
ATOM 2316 C CA . PHE A 1 314 ? 70.252 69.478 90.390 1.00 33.04 318 PHE A CA 1
ATOM 2317 C C . PHE A 1 314 ? 70.512 70.934 89.904 1.00 34.21 318 PHE A C 1
ATOM 2318 O O . PHE A 1 314 ? 71.057 71.704 90.693 1.00 33.79 318 PHE A O 1
ATOM 2326 N N . ASN A 1 315 ? 70.152 71.231 88.656 1.00 32.46 319 ASN A N 1
ATOM 2327 C CA . ASN A 1 315 ? 70.259 72.725 88.277 1.00 37.31 319 ASN A CA 1
ATOM 2328 C C . ASN A 1 315 ? 69.326 73.587 89.107 1.00 38.00 319 ASN A C 1
ATOM 2329 O O . ASN A 1 315 ? 69.711 74.720 89.410 1.00 41.34 319 ASN A O 1
ATOM 2334 N N . SER A 1 316 ? 68.159 73.082 89.473 1.00 35.42 320 SER A N 1
ATOM 2335 C CA . SER A 1 316 ? 67.231 73.915 90.275 1.00 37.08 320 SER A CA 1
ATOM 2336 C C . SER A 1 316 ? 67.847 74.242 91.669 1.00 41.29 320 SER A C 1
ATOM 2337 O O . SER A 1 316 ? 67.476 75.250 92.263 1.00 40.46 320 SER A O 1
ATOM 2340 N N . LYS A 1 317 ? 68.743 73.369 92.214 1.00 39.65 321 LYS A N 1
ATOM 2341 C CA . LYS A 1 317 ? 69.226 73.485 93.596 1.00 40.35 321 LYS A CA 1
ATOM 2342 C C . LYS A 1 317 ? 70.722 73.927 93.582 1.00 39.77 321 LYS A C 1
ATOM 2343 O O . LYS A 1 317 ? 71.238 74.046 94.617 1.00 42.42 321 LYS A O 1
ATOM 2349 N N . GLY A 1 318 ? 71.397 74.033 92.421 1.00 37.55 322 GLY A N 1
ATOM 2350 C CA . GLY A 1 318 ? 72.880 74.316 92.298 1.00 38.47 322 GLY A CA 1
ATOM 2351 C C . GLY A 1 318 ? 73.765 73.160 92.825 1.00 37.05 322 GLY A C 1
ATOM 2352 O O . GLY A 1 318 ? 74.918 73.417 93.232 1.00 38.03 322 GLY A O 1
ATOM 2353 N N . ILE A 1 319 ? 73.272 71.907 92.736 1.00 32.16 323 ILE A N 1
ATOM 2354 C CA . ILE A 1 319 ? 73.980 70.723 93.242 1.00 33.06 323 ILE A CA 1
ATOM 2355 C C . ILE A 1 319 ? 75.018 70.234 92.211 1.00 31.30 323 ILE A C 1
ATOM 2356 O O . ILE A 1 319 ? 74.730 70.165 91.016 1.00 31.82 323 ILE A O 1
ATOM 2361 N N . SER A 1 320 ? 76.263 69.992 92.683 1.00 29.88 324 SER A N 1
ATOM 2362 C CA . SER A 1 320 ? 77.300 69.456 91.806 1.00 28.75 324 SER A CA 1
ATOM 2363 C C . SER A 1 320 ? 77.142 67.919 91.680 1.00 30.92 324 SER A C 1
ATOM 2364 O O . SER A 1 320 ? 76.535 67.326 92.594 1.00 31.53 324 SER A O 1
ATOM 2367 N N . TRP A 1 321 ? 77.664 67.302 90.607 1.00 29.00 325 TRP A N 1
ATOM 2368 C CA . TRP A 1 321 ? 77.419 65.849 90.480 1.00 29.40 325 TRP A CA 1
ATOM 2369 C C . TRP A 1 321 ? 78.503 65.186 89.629 1.00 29.29 325 TRP A C 1
ATOM 2370 O O . TRP A 1 321 ? 79.253 65.868 88.880 1.00 28.26 325 TRP A O 1
ATOM 2381 N N . VAL A 1 322 ? 78.622 63.867 89.757 1.00 28.34 326 VAL A N 1
ATOM 2382 C CA . VAL A 1 322 ? 79.606 63.179 88.994 1.00 29.64 326 VAL A CA 1
ATOM 2383 C C . VAL A 1 322 ? 78.900 61.863 88.506 1.00 31.81 326 VAL A C 1
ATOM 2384 O O . VAL A 1 322 ? 78.378 61.075 89.322 1.00 30.85 326 VAL A O 1
ATOM 2388 N N . ALA A 1 323 ? 78.916 61.623 87.203 1.00 29.64 327 ALA A N 1
ATOM 2389 C CA . ALA A 1 323 ? 78.260 60.402 86.663 1.00 31.52 327 ALA A CA 1
ATOM 2390 C C . ALA A 1 323 ? 79.114 59.158 86.798 1.00 31.74 327 ALA A C 1
ATOM 2391 O O . ALA A 1 323 ? 80.340 59.228 86.727 1.00 32.64 327 ALA A O 1
ATOM 2393 N N . TRP A 1 324 ? 78.481 58.005 87.009 1.00 31.69 328 TRP A N 1
ATOM 2394 C CA . TRP A 1 324 ? 79.216 56.726 87.145 1.00 32.52 328 TRP A CA 1
ATOM 2395 C C . TRP A 1 324 ? 78.775 55.887 85.874 1.00 33.78 328 TRP A C 1
ATOM 2396 O O . TRP A 1 324 ? 77.532 55.710 85.694 1.00 34.84 328 TRP A O 1
ATOM 2407 N N . VAL A 1 325 ? 79.667 55.323 85.055 1.00 32.43 329 VAL A N 1
ATOM 2408 C CA . VAL A 1 325 ? 81.132 55.385 85.271 1.00 32.08 329 VAL A CA 1
ATOM 2409 C C . VAL A 1 325 ? 81.797 55.373 83.910 1.00 32.44 329 VAL A C 1
ATOM 2410 O O . VAL A 1 325 ? 81.233 54.808 82.956 1.00 35.11 329 VAL A O 1
ATOM 2414 N N . PHE A 1 326 ? 82.934 56.051 83.783 1.00 33.01 330 PHE A N 1
ATOM 2415 C CA . PHE A 1 326 ? 83.559 56.324 82.485 1.00 34.75 330 PHE A CA 1
ATOM 2416 C C . PHE A 1 326 ? 84.418 55.052 82.216 1.00 37.15 330 PHE A C 1
ATOM 2417 O O . PHE A 1 326 ? 85.643 55.057 82.369 1.00 39.16 330 PHE A O 1
ATOM 2425 N N . ASP A 1 327 ? 83.744 53.930 81.925 1.00 36.69 331 ASP A N 1
ATOM 2426 C CA . ASP A 1 327 ? 84.429 52.640 81.747 1.00 38.79 331 ASP A CA 1
ATOM 2427 C C . ASP A 1 327 ? 83.492 51.810 80.839 1.00 40.17 331 ASP A C 1
ATOM 2428 O O . ASP A 1 327 ? 82.256 52.041 80.870 1.00 40.09 331 ASP A O 1
ATOM 2433 N N . PRO A 1 328 ? 84.045 50.877 80.006 1.00 42.76 332 PRO A N 1
ATOM 2434 C CA . PRO A 1 328 ? 83.103 50.123 79.098 1.00 43.56 332 PRO A CA 1
ATOM 2435 C C . PRO A 1 328 ? 82.648 48.792 79.739 1.00 45.86 332 PRO A C 1
ATOM 2436 O O . PRO A 1 328 ? 81.769 48.100 79.163 1.00 47.50 332 PRO A O 1
ATOM 2440 N N . ASP A 1 329 ? 83.216 48.399 80.895 1.00 45.02 333 ASP A N 1
ATOM 2441 C CA . ASP A 1 329 ? 82.860 47.099 81.545 1.00 47.61 333 ASP A CA 1
ATOM 2442 C C . ASP A 1 329 ? 82.026 47.318 82.804 1.00 47.88 333 ASP A C 1
ATOM 2443 O O . ASP A 1 329 ? 80.970 46.713 82.934 1.00 48.85 333 ASP A O 1
ATOM 2448 N N . TRP A 1 330 ? 82.430 48.222 83.720 1.00 42.66 334 TRP A N 1
ATOM 2449 C CA . TRP A 1 330 ? 81.663 48.320 84.993 1.00 42.34 334 TRP A CA 1
ATOM 2450 C C . TRP A 1 330 ? 80.321 48.982 84.660 1.00 43.46 334 TRP A C 1
ATOM 2451 O O . TRP A 1 330 ? 80.266 49.889 83.796 1.00 42.51 334 TRP A O 1
ATOM 2462 N N . SER A 1 331 ? 79.303 48.628 85.400 1.00 43.95 335 SER A N 1
ATOM 2463 C CA . SER A 1 331 ? 77.969 49.046 85.117 1.00 45.46 335 SER A CA 1
ATOM 2464 C C . SER A 1 331 ? 77.457 50.145 86.054 1.00 42.29 335 SER A C 1
ATOM 2465 O O . SER A 1 331 ? 77.730 50.092 87.233 1.00 43.27 335 SER A O 1
ATOM 2468 N N . PRO A 1 332 ? 76.672 51.144 85.558 1.00 39.90 336 PRO A N 1
ATOM 2469 C CA . PRO A 1 332 ? 76.237 51.441 84.207 1.00 39.94 336 PRO A CA 1
ATOM 2470 C C . PRO A 1 332 ? 77.374 52.142 83.432 1.00 40.65 336 PRO A C 1
ATOM 2471 O O . PRO A 1 332 ? 78.012 53.074 83.958 1.00 40.56 336 PRO A O 1
ATOM 2475 N N . GLN A 1 333 ? 77.629 51.715 82.213 1.00 37.37 337 GLN A N 1
ATOM 2476 C CA . GLN A 1 333 ? 78.727 52.240 81.422 1.00 37.00 337 GLN A CA 1
ATOM 2477 C C . GLN A 1 333 ? 78.359 53.637 80.823 1.00 36.01 337 GLN A C 1
ATOM 2478 O O . GLN A 1 333 ? 77.229 53.824 80.361 1.00 37.66 337 GLN A O 1
ATOM 2484 N N . LEU A 1 334 ? 79.329 54.588 80.760 1.00 34.37 338 LEU A N 1
ATOM 2485 C CA . LEU A 1 334 ? 79.091 55.836 80.030 1.00 34.16 338 LEU A CA 1
ATOM 2486 C C . LEU A 1 334 ? 79.518 55.701 78.542 1.00 34.10 338 LEU A C 1
ATOM 2487 O O . LEU A 1 334 ? 79.053 56.488 77.750 1.00 35.17 338 LEU A O 1
ATOM 2492 N N . PHE A 1 335 ? 80.329 54.713 78.163 1.00 33.91 339 PHE A N 1
ATOM 2493 C CA . PHE A 1 335 ? 80.649 54.559 76.736 1.00 37.40 339 PHE A CA 1
ATOM 2494 C C . PHE A 1 335 ? 80.783 53.030 76.437 1.00 40.27 339 PHE A C 1
ATOM 2495 O O . PHE A 1 335 ? 80.876 52.193 77.381 1.00 40.23 339 PHE A O 1
ATOM 2503 N N . THR A 1 336 ? 80.780 52.677 75.148 1.00 41.37 340 THR A N 1
ATOM 2504 C CA . THR A 1 336 ? 80.599 51.223 74.841 1.00 45.60 340 THR A CA 1
ATOM 2505 C C . THR A 1 336 ? 81.905 50.508 74.690 1.00 47.28 340 THR A C 1
ATOM 2506 O O . THR A 1 336 ? 81.978 49.317 75.029 1.00 46.99 340 THR A O 1
ATOM 2510 N N . ASP A 1 337 ? 82.968 51.157 74.193 1.00 45.37 341 ASP A N 1
ATOM 2511 C CA . ASP A 1 337 ? 84.244 50.399 74.086 1.00 48.91 341 ASP A CA 1
ATOM 2512 C C . ASP A 1 337 ? 85.373 51.387 73.938 1.00 45.06 341 ASP A C 1
ATOM 2513 O O . ASP A 1 337 ? 85.144 52.551 73.578 1.00 43.11 341 ASP A O 1
ATOM 2518 N N . TYR A 1 338 ? 86.557 50.961 74.294 1.00 44.12 342 TYR A N 1
ATOM 2519 C CA . TYR A 1 338 ? 87.717 51.823 74.224 1.00 46.82 342 TYR A CA 1
ATOM 2520 C C . TYR A 1 338 ? 88.128 52.160 72.780 1.00 50.37 342 TYR A C 1
ATOM 2521 O O . TYR A 1 338 ? 88.783 53.157 72.583 1.00 50.63 342 TYR A O 1
ATOM 2530 N N . GLN A 1 339 ? 87.731 51.384 71.779 1.00 52.03 343 GLN A N 1
ATOM 2531 C CA . GLN A 1 339 ? 88.136 51.773 70.387 1.00 55.66 343 GLN A CA 1
ATOM 2532 C C . GLN A 1 339 ? 87.488 53.074 69.935 1.00 54.74 343 GLN A C 1
ATOM 2533 O O . GLN A 1 339 ? 88.106 53.871 69.201 1.00 55.44 343 GLN A O 1
ATOM 2539 N N . THR A 1 340 ? 86.242 53.330 70.336 1.00 52.56 344 THR A N 1
ATOM 2540 C CA . THR A 1 340 ? 85.554 54.527 69.816 1.00 52.34 344 THR A CA 1
ATOM 2541 C C . THR A 1 340 ? 85.122 55.498 70.930 1.00 48.88 344 THR A C 1
ATOM 2542 O O . THR A 1 340 ? 84.748 56.624 70.621 1.00 47.07 344 THR A O 1
ATOM 2546 N N . TYR A 1 341 ? 85.047 55.028 72.197 1.00 44.07 345 TYR A N 1
ATOM 2547 C CA . TYR A 1 341 ? 84.429 55.848 73.271 1.00 41.37 345 TYR A CA 1
ATOM 2548 C C . TYR A 1 341 ? 83.040 56.347 72.868 1.00 43.03 345 TYR A C 1
ATOM 2549 O O . TYR A 1 341 ? 82.682 57.478 73.171 1.00 42.21 345 TYR A O 1
ATOM 2558 N N . THR A 1 342 ? 82.239 55.551 72.121 1.00 42.75 346 THR A N 1
ATOM 2559 C CA . THR A 1 342 ? 80.894 56.047 71.750 1.00 42.70 346 THR A CA 1
ATOM 2560 C C . THR A 1 342 ? 80.008 56.078 73.037 1.00 42.17 346 THR A C 1
ATOM 2561 O O . THR A 1 342 ? 79.905 55.049 73.717 1.00 41.69 346 THR A O 1
ATOM 2565 N N . PRO A 1 343 ? 79.304 57.227 73.295 1.00 42.02 347 PRO A N 1
ATOM 2566 C CA . PRO A 1 343 ? 78.527 57.388 74.550 1.00 41.73 347 PRO A CA 1
ATOM 2567 C C . PRO A 1 343 ? 77.397 56.351 74.538 1.00 43.26 347 PRO A C 1
ATOM 2568 O O . PRO A 1 343 ? 76.837 56.099 73.499 1.00 41.58 347 PRO A O 1
ATOM 2572 N N . THR A 1 344 ? 77.067 55.728 75.664 1.00 41.12 348 THR A N 1
ATOM 2573 C CA . THR A 1 344 ? 75.810 55.021 75.776 1.00 41.90 348 THR A CA 1
ATOM 2574 C C . THR A 1 344 ? 74.625 56.009 75.941 1.00 43.12 348 THR A C 1
ATOM 2575 O O . THR A 1 344 ? 74.746 57.231 75.865 1.00 40.54 348 THR A O 1
ATOM 2587 N N . GLN A 1 346 ? 73.004 56.873 78.766 1.00 38.62 350 GLN A N 1
ATOM 2588 C CA . GLN A 1 346 ? 73.235 57.892 79.852 1.00 35.54 350 GLN A CA 1
ATOM 2589 C C . GLN A 1 346 ? 74.437 58.751 79.480 1.00 36.51 350 GLN A C 1
ATOM 2590 O O . GLN A 1 346 ? 74.515 59.925 79.830 1.00 37.93 350 GLN A O 1
ATOM 2596 N N . GLY A 1 347 ? 75.413 58.165 78.776 1.00 36.26 351 GLY A N 1
ATOM 2597 C CA . GLY A 1 347 ? 76.658 58.899 78.424 1.00 36.27 351 GLY A CA 1
ATOM 2598 C C . GLY A 1 347 ? 76.274 60.081 77.497 1.00 39.20 351 GLY A C 1
ATOM 2599 O O . GLY A 1 347 ? 76.788 61.206 77.664 1.00 37.07 351 GLY A O 1
ATOM 2600 N N . GLU A 1 348 ? 75.351 59.870 76.569 1.00 37.43 352 GLU A N 1
ATOM 2601 C CA . GLU A 1 348 ? 74.988 60.954 75.627 1.00 39.99 352 GLU A CA 1
ATOM 2602 C C . GLU A 1 348 ? 74.295 62.077 76.379 1.00 39.94 352 GLU A C 1
ATOM 2603 O O . GLU A 1 348 ? 74.562 63.269 76.124 1.00 39.76 352 GLU A O 1
ATOM 2609 N N . HIS A 1 349 ? 73.384 61.733 77.321 1.00 37.20 353 HIS A N 1
ATOM 2610 C CA . HIS A 1 349 ? 72.684 62.749 78.070 1.00 36.36 353 HIS A CA 1
ATOM 2611 C C . HIS A 1 349 ? 73.676 63.515 79.012 1.00 35.93 353 HIS A C 1
ATOM 2612 O O . HIS A 1 349 ? 73.697 64.753 78.977 1.00 35.21 353 HIS A O 1
ATOM 2619 N N . PHE A 1 350 ? 74.571 62.841 79.794 1.00 33.51 354 PHE A N 1
ATOM 2620 C CA . PHE A 1 350 ? 75.365 63.597 80.761 1.00 33.69 354 PHE A CA 1
ATOM 2621 C C . PHE A 1 350 ? 76.419 64.422 79.999 1.00 34.60 354 PHE A C 1
ATOM 2622 O O . PHE A 1 350 ? 76.778 65.526 80.378 1.00 34.20 354 PHE A O 1
ATOM 2630 N N . ARG A 1 351 ? 76.922 63.861 78.900 1.00 33.89 355 ARG A N 1
ATOM 2631 C CA . ARG A 1 351 ? 77.895 64.660 78.135 1.00 36.67 355 ARG A CA 1
ATOM 2632 C C . ARG A 1 351 ? 77.244 65.956 77.566 1.00 38.22 355 ARG A C 1
ATOM 2633 O O . ARG A 1 351 ? 77.874 67.033 77.558 1.00 37.81 355 ARG A O 1
ATOM 2641 N N . LYS A 1 352 ? 76.032 65.831 77.054 1.00 37.47 356 LYS A N 1
ATOM 2642 C CA . LYS A 1 352 ? 75.335 67.029 76.547 1.00 43.03 356 LYS A CA 1
ATOM 2643 C C . LYS A 1 352 ? 75.118 68.057 77.642 1.00 40.29 356 LYS A C 1
ATOM 2644 O O . LYS A 1 352 ? 75.392 69.282 77.450 1.00 40.90 356 LYS A O 1
ATOM 2650 N N . VAL A 1 353 ? 74.765 67.602 78.837 1.00 38.08 357 VAL A N 1
ATOM 2651 C CA . VAL A 1 353 ? 74.522 68.552 79.946 1.00 38.79 357 VAL A CA 1
ATOM 2652 C C . VAL A 1 353 ? 75.846 69.184 80.402 1.00 37.23 357 VAL A C 1
ATOM 2653 O O . VAL A 1 353 ? 75.927 70.409 80.675 1.00 38.01 357 VAL A O 1
ATOM 2665 N N . LEU A 1 355 ? 78.627 69.702 78.597 1.00 36.68 359 LEU A N 1
ATOM 2666 C CA . LEU A 1 355 ? 79.167 70.647 77.516 1.00 40.46 359 LEU A CA 1
ATOM 2667 C C . LEU A 1 355 ? 78.266 71.896 77.564 1.00 45.22 359 LEU A C 1
ATOM 2668 O O . LEU A 1 355 ? 78.699 73.004 77.352 1.00 45.64 359 LEU A O 1
ATOM 2673 N N . GLN A 1 356 ? 76.993 71.722 77.865 1.00 43.31 360 GLN A N 1
ATOM 2674 C CA . GLN A 1 356 ? 76.178 72.897 77.852 1.00 45.81 360 GLN A CA 1
ATOM 2675 C C . GLN A 1 356 ? 76.253 73.749 79.165 1.00 47.66 360 GLN A C 1
ATOM 2676 O O . GLN A 1 356 ? 76.237 74.946 79.076 1.00 47.90 360 GLN A O 1
ATOM 2682 N N . ASP A 1 357 ? 76.277 73.142 80.374 1.00 42.89 361 ASP A N 1
ATOM 2683 C CA . ASP A 1 357 ? 76.065 73.847 81.605 1.00 44.60 361 ASP A CA 1
ATOM 2684 C C . ASP A 1 357 ? 77.357 74.156 82.345 1.00 44.05 361 ASP A C 1
ATOM 2685 O O . ASP A 1 357 ? 77.305 75.060 83.164 1.00 40.23 361 ASP A O 1
ATOM 2690 N N . ASN A 1 358 ? 78.494 73.427 82.109 1.00 38.54 362 ASN A N 1
ATOM 2691 C CA . ASN A 1 358 ? 79.697 73.797 82.906 1.00 40.64 362 ASN A CA 1
ATOM 2692 C C . ASN A 1 358 ? 80.218 75.173 82.447 1.00 47.19 362 ASN A C 1
ATOM 2693 O O . ASN A 1 358 ? 80.244 75.370 81.282 1.00 43.91 362 ASN A O 1
ATOM 2698 N N . LYS A 1 359 ? 80.671 76.032 83.359 1.00 53.40 363 LYS A N 1
ATOM 2699 C CA . LYS A 1 359 ? 80.946 77.472 83.044 1.00 64.40 363 LYS A CA 1
ATOM 2700 C C . LYS A 1 359 ? 82.457 77.706 82.797 1.00 69.32 363 LYS A C 1
ATOM 2701 O O . LYS A 1 359 ? 83.068 78.698 82.140 1.00 75.42 363 LYS A O 1
#

Radius of gyration: 18.36 Å; Cα contacts (8 Å, |Δi|>4): 660; chains: 1; bounding box: 54×45×46 Å

B-factor: mean 44.59, std 12.66, range [25.38, 97.61]

InterPro domains:
  IPR001547 Glycoside hydrolase, family 5 [PF00150] (64-331)
  IPR017853 Glycoside hydrolase superfamily [SSF51445] (54-350)

Nearest PDB structures (foldseek):
  4hu0-assembly1_A  TM=1.000E+00  e=1.747E-69  uncultured bacterium
  8bqb-assembly3_C  TM=9.918E-01  e=3.468E-62  Cellvibrio japonicus Ueda107
  5a8n-assembly1_A  TM=9.579E-01  e=1.178E-46  Saccharophagus degradans 2-40
  5a8o-assembly1_A  TM=9.598E-01  e=8.444E-46  Saccharophagus degradans 2-40
  4tuf-assembly1_A  TM=7.931E-01  e=1.344E-17  Xanthomonas campestris pv. campestris str. ATCC 33913

Sequence (326 aa):
GWWNASDIPAFDKSKITRQLPLIKVEGNRFVDEQGKTIVFRGVNISDPDKIDKDKRFSKKHFEVIRSWGANVVRVPVHPRAWKERGVKGYLELLDQVVAWNNELGIYTILDWHSIGNLKSEFQNNSYHTTKGETFDFWRRVSERYNGINSVAFYEIFNEPTVFNGRLGIATWAEWKAINEEAITIIQAHNPKAIALVAGFNWAYDLKEAAANPIDRQNIAYVSHPYPQKVGAPYQANWERDFGFADKYPVFATEIGYQRATDKGAHIPVIDDGSYGPRITDYFNSKGISWVAWVFDPDWSPQLFTDYQTYTPTQGEHFRKVLQDNK

Organism: NCBI:txid77133

Solvent-accessible surface area: 13217 Å² total

CATH classification: 3.20.20.80

Secondary structure (DSSP, 8-state):
-GGG----PPP-GGG----PPP-EEETTEEE-TT--EE--EEEEE--HHHHHHTT--SHHHHHHHHHTT-SEEEEEE-HHHHHHHHHHHHHHHHHHHHHHHHHTT-EEEEEE--EE-TTT---SGGG---HHHHHHHHHHHHHHTTT-TTEEEEES-SEE--GGGTT----HHHHHHHHHHHHHHHHHH-TT-EEEEE-HHHHT--HHHHHS--SSSSEEEE----TTSS-SSHHHHHIIIII---SS-EEEEEE--B-TTSTT--TTSB--STHHHHHHHHHHHHT-EEEEEEESSSSSS-SBS-TTT--B--HHHHHH---S--